Protein AF-A0A7R8ZS23-F1 (afdb_monomer)

Organism: NCBI:txid163714

Sequence (283 aa):
MVLVKLSSVLEADKSIVSQVQILSLAEGSPYETLHSFVASAIGPYFKSYVRETGKAERDGDKMAPAVEKKMAELEMGLLHLQQNIDIPEVTLPIHPAVVAVVKRAAEENRKATLADFGDKLDDASFLNQLQNGVSRWIREIQKVTRLDRDPSSGTTLQEVSFWLNLERALLRLQERRESQEVQLTLEVLKHGKRFHTVSFDTDTGLKQALDTVNDHNTLMKDFPVNDLLSATELERIRRSLLAIFNHFRKIKSTKYPTFRALKLVEAISRDLSNQLLKVRERV

Mean predicted aligned error: 13.03 Å

Structure (mmCIF, N/CA/C/O backbone):
data_AF-A0A7R8ZS23-F1
#
_entry.id   AF-A0A7R8ZS23-F1
#
loop_
_atom_site.group_PDB
_atom_site.id
_atom_site.type_symbol
_atom_site.label_atom_id
_atom_site.label_alt_id
_atom_site.label_comp_id
_atom_site.label_asym_id
_atom_site.label_entity_id
_atom_site.label_seq_id
_atom_site.pdbx_PDB_ins_code
_atom_site.Cartn_x
_atom_site.Cartn_y
_atom_site.Cartn_z
_atom_site.occupancy
_atom_site.B_iso_or_equiv
_atom_site.auth_seq_id
_atom_site.auth_comp_id
_atom_site.auth_asym_id
_atom_site.auth_atom_id
_atom_site.pdbx_PDB_model_num
ATOM 1 N N . MET A 1 1 ? -30.635 -10.122 -2.935 1.00 68.88 1 MET A N 1
ATOM 2 C CA . MET A 1 1 ? -31.325 -10.846 -1.840 1.00 68.88 1 MET A CA 1
ATOM 3 C C . MET A 1 1 ? -31.027 -12.334 -1.963 1.00 68.88 1 MET A C 1
ATOM 5 O O . MET A 1 1 ? -31.218 -12.881 -3.041 1.00 68.88 1 MET A O 1
ATOM 9 N N . VAL A 1 2 ? -30.529 -12.964 -0.901 1.00 80.94 2 VAL A N 1
ATOM 10 C CA . VAL A 1 2 ? -30.216 -14.399 -0.835 1.00 80.94 2 VAL A CA 1
ATOM 11 C C . VAL A 1 2 ? -31.103 -15.044 0.223 1.00 80.94 2 VAL A C 1
ATOM 13 O O . VAL A 1 2 ? -31.267 -14.501 1.313 1.00 80.94 2 VAL A O 1
ATOM 16 N N . LEU A 1 3 ? -31.682 -16.195 -0.113 1.00 82.25 3 LEU A N 1
ATOM 17 C CA . LEU A 1 3 ? -32.520 -16.992 0.779 1.00 82.25 3 LEU A CA 1
ATOM 18 C C . LEU A 1 3 ? -31.754 -18.258 1.156 1.00 82.25 3 LEU A C 1
ATOM 20 O O . LEU A 1 3 ? -31.445 -19.081 0.295 1.00 82.25 3 LEU A O 1
ATOM 24 N N . VAL A 1 4 ? -31.436 -18.402 2.438 1.00 82.44 4 VAL A N 1
ATOM 25 C CA . VAL A 1 4 ? -30.721 -19.558 2.980 1.00 82.44 4 VAL A CA 1
ATOM 26 C C . VAL A 1 4 ? -31.732 -20.483 3.641 1.00 82.44 4 VAL A C 1
ATOM 28 O O . VAL A 1 4 ? -32.477 -20.059 4.522 1.00 82.44 4 VAL A O 1
ATOM 31 N N . LYS A 1 5 ? -31.777 -21.750 3.222 1.00 86.12 5 LYS A N 1
ATOM 32 C CA . LYS A 1 5 ? -32.617 -22.759 3.879 1.00 86.12 5 LYS A CA 1
ATOM 33 C C . LYS A 1 5 ? -31.982 -23.166 5.208 1.00 86.12 5 LYS A C 1
ATOM 35 O O . LYS A 1 5 ? -30.786 -23.442 5.251 1.00 86.12 5 LYS A O 1
ATOM 40 N N . LEU A 1 6 ? -32.786 -23.230 6.266 1.00 78.94 6 LEU A N 1
ATOM 41 C CA . LEU A 1 6 ? -32.350 -23.693 7.591 1.00 78.94 6 LEU A CA 1
ATOM 42 C C . LEU A 1 6 ? -32.340 -25.229 7.700 1.00 78.94 6 LEU A C 1
ATOM 44 O O . LEU A 1 6 ? -31.661 -25.786 8.557 1.00 78.94 6 LEU A O 1
ATOM 48 N N . SER A 1 7 ? -33.069 -25.910 6.815 1.00 77.81 7 SER A N 1
ATOM 49 C CA . SER A 1 7 ? -33.187 -27.367 6.720 1.00 77.81 7 SER A CA 1
ATOM 50 C C . SER A 1 7 ? -32.896 -27.854 5.296 1.00 77.81 7 SER A C 1
ATOM 52 O O . SER A 1 7 ? -32.955 -27.095 4.326 1.00 77.81 7 SER A O 1
ATOM 54 N N . SER A 1 8 ? -32.591 -29.145 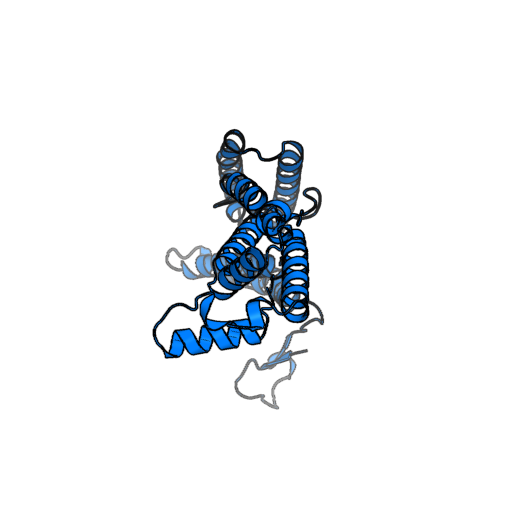5.150 1.00 80.50 8 SER A N 1
ATOM 55 C CA . SER A 1 8 ? -32.351 -29.772 3.841 1.00 80.50 8 SER A CA 1
ATOM 56 C C . SER A 1 8 ? -33.585 -29.737 2.929 1.00 80.50 8 SER A C 1
ATOM 58 O O . SER A 1 8 ? -33.451 -29.655 1.707 1.00 80.50 8 SER A O 1
ATOM 60 N N . VAL A 1 9 ? -34.785 -29.752 3.516 1.00 83.75 9 VAL A N 1
ATOM 61 C CA . VAL A 1 9 ? -36.075 -29.772 2.815 1.00 83.75 9 VAL A CA 1
ATOM 62 C C . VAL A 1 9 ? -37.009 -28.729 3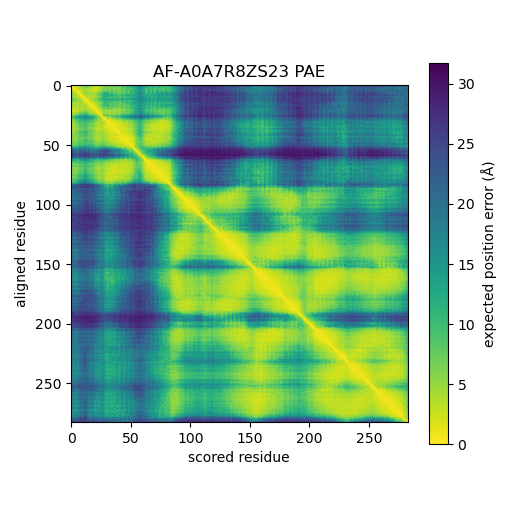.433 1.00 83.75 9 VAL A C 1
ATOM 64 O O . VAL A 1 9 ? -36.946 -28.483 4.637 1.00 83.75 9 VAL A O 1
ATOM 67 N N . LEU A 1 10 ? -37.846 -28.107 2.596 1.00 83.25 10 LEU A N 1
ATOM 68 C CA . LEU A 1 10 ? -38.922 -27.221 3.039 1.00 83.25 10 LEU A CA 1
ATOM 69 C C . LEU A 1 10 ? -40.192 -28.050 3.254 1.00 83.25 10 LEU A C 1
ATOM 71 O O . LEU A 1 10 ? -40.660 -28.724 2.338 1.00 83.25 10 LEU A O 1
ATOM 75 N N . GLU A 1 11 ? -40.721 -27.998 4.464 1.00 85.94 11 GLU A N 1
ATOM 76 C CA . GLU A 1 11 ? -41.930 -28.675 4.912 1.00 85.94 11 GLU A CA 1
ATOM 77 C C . GLU A 1 11 ? -43.149 -27.771 4.666 1.00 85.94 11 GLU A C 1
ATOM 79 O O . GLU A 1 11 ? -43.152 -26.597 5.048 1.00 85.94 11 GLU A O 1
ATOM 84 N N . ALA A 1 12 ? -44.179 -28.300 3.997 1.00 82.56 12 ALA A N 1
ATOM 85 C CA . ALA A 1 12 ? -45.368 -27.539 3.590 1.00 82.56 12 ALA A CA 1
ATOM 86 C C . ALA A 1 12 ? -46.308 -27.202 4.764 1.00 82.56 12 ALA A C 1
ATOM 88 O O . ALA A 1 12 ? -47.110 -26.276 4.687 1.00 82.56 12 ALA A O 1
ATOM 89 N N . ASP A 1 13 ? -46.198 -27.964 5.844 1.00 85.81 13 ASP A N 1
ATOM 90 C CA . ASP A 1 13 ? -46.947 -27.870 7.094 1.00 85.81 13 ASP A CA 1
ATOM 91 C C . ASP A 1 13 ? -46.346 -26.862 8.087 1.00 85.81 13 ASP A C 1
ATOM 93 O O . ASP A 1 13 ? -46.999 -26.476 9.059 1.00 85.81 13 ASP A O 1
ATOM 97 N N . LYS A 1 14 ? -45.129 -26.368 7.826 1.00 84.12 14 LYS A N 1
ATOM 98 C CA . LYS A 1 14 ? -44.464 -25.340 8.635 1.00 84.12 14 LYS A CA 1
ATOM 99 C C . LYS A 1 14 ? -44.470 -23.992 7.919 1.00 84.12 14 LYS A C 1
ATOM 101 O O . LYS A 1 14 ? -44.400 -23.899 6.697 1.00 84.12 14 LYS A O 1
ATOM 106 N N . SER A 1 15 ? -44.496 -22.910 8.695 1.00 84.75 15 SER A N 1
ATOM 107 C CA . SER A 1 15 ? -44.370 -21.555 8.145 1.00 84.75 15 SER A CA 1
ATOM 108 C C . SER A 1 15 ? -43.050 -21.388 7.383 1.00 84.75 15 SER A C 1
ATOM 110 O O . SER A 1 15 ? -42.010 -21.879 7.813 1.00 84.75 15 SER A O 1
ATOM 112 N N . ILE A 1 16 ? -43.061 -20.660 6.265 1.00 80.81 16 ILE A N 1
ATOM 113 C CA . ILE A 1 16 ? -41.845 -20.353 5.488 1.00 80.81 16 ILE A CA 1
ATOM 114 C C . ILE A 1 16 ? -40.853 -19.527 6.323 1.00 80.81 16 ILE A C 1
ATOM 116 O O . ILE A 1 16 ? -39.640 -19.695 6.198 1.00 80.81 16 ILE A O 1
ATOM 120 N N . VAL A 1 17 ? -41.363 -18.680 7.224 1.00 81.19 17 VAL A N 1
ATOM 121 C CA . VAL A 1 17 ? -40.555 -17.785 8.069 1.00 81.19 17 VAL A CA 1
ATOM 122 C C . VAL A 1 17 ? -39.648 -18.565 9.027 1.00 81.19 17 VAL A C 1
ATOM 124 O O . VAL A 1 17 ? -38.554 -18.108 9.337 1.00 81.19 17 VAL A O 1
ATOM 127 N N . SER A 1 18 ? -40.055 -19.760 9.469 1.00 81.31 18 SER A N 1
ATOM 128 C CA . SER A 1 18 ? -39.238 -20.602 10.355 1.00 81.31 18 SER A CA 1
ATOM 129 C C . SER A 1 18 ? -38.239 -21.490 9.611 1.00 81.31 18 SER A C 1
ATOM 131 O O . SER A 1 18 ? -37.458 -22.191 10.249 1.00 81.31 18 SER A O 1
ATOM 133 N N . GLN A 1 19 ? -38.260 -21.482 8.277 1.00 84.50 19 GLN A N 1
ATOM 134 C CA . GLN A 1 19 ? -37.483 -22.401 7.442 1.00 84.50 19 GLN A CA 1
ATOM 135 C C . GLN A 1 19 ? -36.437 -21.695 6.575 1.00 84.50 19 GLN A C 1
ATOM 137 O O . GLN A 1 19 ? -35.567 -22.352 5.995 1.00 84.50 19 GLN A O 1
ATOM 142 N N . VAL A 1 20 ? -36.506 -20.365 6.477 1.00 84.81 20 VAL A N 1
ATOM 143 C CA . VAL A 1 20 ? -35.671 -19.577 5.572 1.00 84.81 20 VAL A CA 1
ATOM 144 C C . VAL A 1 20 ? -35.089 -18.363 6.288 1.00 84.81 20 VAL A C 1
ATOM 146 O O . VAL A 1 20 ? -35.804 -17.597 6.927 1.00 84.81 20 VAL A O 1
ATOM 149 N N . GLN A 1 21 ? -33.785 -18.159 6.129 1.00 81.56 21 GLN A N 1
ATOM 150 C CA . GLN A 1 21 ? -33.090 -16.932 6.499 1.00 81.56 21 GLN A CA 1
ATOM 151 C C . GLN A 1 21 ? -32.943 -16.026 5.278 1.00 81.56 21 GLN A C 1
ATOM 153 O O . GLN A 1 21 ? -32.510 -16.466 4.211 1.00 81.56 21 GLN A O 1
ATOM 158 N N . ILE A 1 22 ? -33.288 -14.750 5.438 1.00 83.81 22 ILE A N 1
ATOM 159 C CA . ILE A 1 22 ? -33.183 -13.748 4.376 1.00 83.81 22 ILE A CA 1
ATOM 160 C C . ILE A 1 22 ? -31.934 -12.906 4.624 1.00 83.81 22 ILE A C 1
ATOM 162 O O . ILE A 1 22 ? -31.814 -12.253 5.658 1.00 83.81 22 ILE A O 1
ATOM 166 N N . LEU A 1 23 ? -31.016 -12.894 3.660 1.00 79.88 23 LEU A N 1
ATOM 167 C CA . LEU A 1 23 ? -29.827 -12.047 3.668 1.00 79.88 23 LEU A CA 1
ATOM 168 C C . LEU A 1 23 ? -29.918 -11.038 2.522 1.00 79.88 23 LEU A C 1
ATOM 170 O O . LEU A 1 23 ? -29.975 -11.399 1.341 1.00 79.88 23 LEU A O 1
ATOM 174 N N . SER A 1 24 ? -29.926 -9.750 2.856 1.00 80.06 24 SER A N 1
ATOM 175 C CA . SER A 1 24 ? -29.866 -8.690 1.850 1.00 80.06 24 SER A CA 1
ATOM 176 C C . SER A 1 24 ? -28.410 -8.355 1.537 1.00 80.06 24 SER A C 1
ATOM 178 O O . SER A 1 24 ? -27.760 -7.634 2.284 1.00 80.06 24 SER A O 1
ATOM 180 N N . LEU A 1 25 ? -27.879 -8.908 0.446 1.00 78.25 25 LEU A N 1
ATOM 181 C CA . LEU A 1 25 ? -26.602 -8.451 -0.100 1.00 78.25 25 LEU A CA 1
ATOM 182 C C . LEU A 1 25 ? -26.838 -7.088 -0.766 1.00 78.25 25 LEU A C 1
ATOM 184 O O . LEU A 1 25 ? -27.586 -7.027 -1.744 1.00 78.25 25 LEU A O 1
ATOM 188 N N . ALA A 1 26 ? -26.276 -6.020 -0.199 1.00 71.88 26 ALA A N 1
ATOM 189 C CA . ALA A 1 26 ? -26.366 -4.671 -0.754 1.00 71.88 26 ALA A CA 1
ATOM 190 C C . ALA A 1 26 ? -25.534 -4.542 -2.046 1.00 71.88 26 ALA A C 1
ATOM 192 O O . ALA A 1 26 ? -24.611 -5.322 -2.268 1.00 71.88 26 ALA A O 1
ATOM 193 N N . GLU A 1 27 ? -25.837 -3.541 -2.881 1.00 62.84 27 GLU A N 1
ATOM 194 C CA . GLU A 1 27 ? -25.114 -3.258 -4.141 1.00 62.84 27 GLU A CA 1
ATOM 195 C C . GLU A 1 27 ? -23.710 -2.642 -3.938 1.00 62.84 27 GLU A C 1
ATOM 197 O O . GLU A 1 27 ? -23.023 -2.333 -4.909 1.00 62.84 27 GLU A O 1
ATOM 202 N N . GLY A 1 28 ? -23.267 -2.457 -2.689 1.00 64.50 28 GLY A N 1
ATOM 203 C CA . GLY A 1 28 ? -21.930 -1.954 -2.357 1.00 64.50 28 GLY A CA 1
ATOM 204 C C . GLY A 1 28 ? -20.818 -2.994 -2.538 1.00 64.50 28 GLY A C 1
ATOM 205 O O . GLY A 1 28 ? -21.049 -4.130 -2.960 1.00 64.50 28 GLY A O 1
ATOM 206 N N . SER A 1 29 ? -19.586 -2.625 -2.171 1.00 70.88 29 SER A N 1
ATOM 207 C CA . SER A 1 29 ? -18.458 -3.565 -2.179 1.00 70.88 29 SER A CA 1
ATOM 208 C C . SER A 1 29 ? -18.814 -4.821 -1.362 1.00 70.88 29 SER A C 1
ATOM 210 O O . SER A 1 29 ? -19.327 -4.696 -0.243 1.00 70.88 29 SER A O 1
ATOM 212 N N . PRO A 1 30 ? -18.541 -6.044 -1.856 1.00 78.19 30 PRO A N 1
ATOM 213 C CA . PRO A 1 30 ? -18.789 -7.267 -1.095 1.00 78.19 30 PRO A CA 1
ATOM 214 C C . PRO A 1 30 ? -18.123 -7.241 0.285 1.00 78.19 30 PRO A C 1
ATOM 216 O O . PRO A 1 30 ? -18.706 -7.714 1.256 1.00 78.19 30 PRO A O 1
ATOM 219 N N . TYR A 1 31 ? -16.946 -6.619 0.401 1.00 77.81 31 TYR A N 1
ATOM 220 C CA . TYR A 1 31 ? -16.248 -6.429 1.676 1.00 77.81 31 TYR A CA 1
ATOM 221 C C . TYR A 1 31 ? -17.001 -5.481 2.618 1.00 77.81 31 TYR A C 1
ATOM 223 O O . TYR A 1 31 ? -17.003 -5.682 3.832 1.00 77.81 31 TYR A O 1
ATOM 231 N N . GLU A 1 32 ? -17.682 -4.475 2.065 1.00 75.12 32 GLU A N 1
ATOM 232 C CA . GLU A 1 32 ? -18.525 -3.546 2.818 1.00 75.12 32 GLU A CA 1
ATOM 233 C C . GLU A 1 32 ? -19.708 -4.253 3.464 1.00 75.12 32 GLU A C 1
ATOM 235 O O . GLU A 1 32 ? -19.892 -4.245 4.685 1.00 75.12 32 GLU A O 1
ATOM 240 N N . THR A 1 33 ? -20.431 -4.975 2.619 1.00 81.31 33 THR A N 1
ATOM 241 C CA . THR A 1 33 ? -21.598 -5.760 3.000 1.00 81.31 33 THR A CA 1
ATOM 242 C C . THR A 1 33 ? -21.230 -6.860 4.003 1.0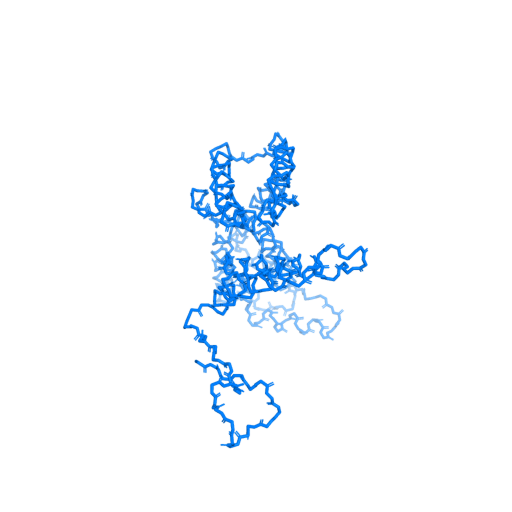0 81.31 33 THR A C 1
ATOM 244 O O . THR A 1 33 ? -21.891 -7.013 5.029 1.00 81.31 33 THR A O 1
ATOM 247 N N . LEU A 1 34 ? -20.146 -7.606 3.758 1.00 82.69 34 LEU A N 1
ATOM 248 C CA . LEU A 1 34 ? -19.699 -8.686 4.645 1.00 82.69 34 LEU A CA 1
ATOM 249 C C . LEU A 1 34 ? -19.244 -8.170 6.010 1.00 82.69 34 LEU A C 1
ATOM 251 O O . LEU A 1 34 ? -19.607 -8.750 7.031 1.00 82.69 34 LEU A O 1
ATOM 255 N N . HIS A 1 35 ? -18.482 -7.079 6.053 1.00 82.31 35 HIS A N 1
ATOM 256 C CA . HIS A 1 35 ? -18.093 -6.465 7.319 1.00 82.31 35 HIS A CA 1
ATOM 257 C C . HIS A 1 35 ? -19.316 -5.999 8.106 1.00 82.31 35 HIS A C 1
ATOM 259 O O . HIS A 1 35 ? -19.384 -6.252 9.302 1.00 82.31 35 HIS A O 1
ATOM 265 N N . SER A 1 36 ? -20.292 -5.354 7.454 1.00 81.75 36 SER A N 1
ATOM 266 C CA . SER A 1 36 ? -21.533 -4.941 8.116 1.00 81.75 36 SER A CA 1
ATOM 267 C C . SER A 1 36 ? -22.260 -6.143 8.725 1.00 81.75 36 SER A C 1
ATOM 269 O O . SER A 1 36 ? -22.649 -6.096 9.890 1.00 81.75 36 SER A O 1
ATOM 271 N N . PHE A 1 37 ? -22.348 -7.270 8.011 1.00 84.50 37 PHE A N 1
ATOM 272 C CA . PHE A 1 37 ? -22.923 -8.492 8.574 1.00 84.50 37 PHE A CA 1
ATOM 273 C C . PHE A 1 37 ? -22.153 -9.020 9.786 1.00 84.50 37 PHE A C 1
ATOM 275 O O . PHE A 1 37 ? -22.769 -9.379 10.791 1.00 84.50 37 PHE A O 1
ATOM 282 N N . VAL A 1 38 ? -20.821 -9.064 9.721 1.00 84.94 38 VAL A N 1
ATOM 283 C CA . VAL A 1 38 ? -20.000 -9.573 10.828 1.00 84.94 38 VAL A CA 1
ATOM 284 C C . VAL A 1 38 ? -20.065 -8.638 12.039 1.00 84.94 38 VAL A C 1
ATOM 286 O O . VAL A 1 38 ? -20.342 -9.100 13.145 1.00 84.94 38 VAL A O 1
ATOM 289 N N . ALA A 1 39 ? -19.876 -7.335 11.831 1.00 80.06 39 ALA A N 1
ATOM 290 C CA . ALA A 1 39 ? -19.806 -6.331 12.888 1.00 80.06 39 ALA A CA 1
ATOM 291 C C . ALA A 1 39 ? -21.169 -6.045 13.536 1.00 80.06 39 ALA A C 1
ATOM 293 O O . ALA A 1 39 ? -21.247 -5.862 14.751 1.00 80.06 39 ALA A O 1
ATOM 294 N N . SER A 1 40 ? -22.243 -5.997 12.740 1.00 81.31 40 SER A N 1
ATOM 295 C CA . SER A 1 40 ? -23.560 -5.529 13.195 1.00 81.31 40 SER A CA 1
ATOM 296 C C . SER A 1 40 ? -24.558 -6.649 13.484 1.00 81.31 40 SER A C 1
ATOM 298 O O . SER A 1 40 ? -25.461 -6.435 14.286 1.00 81.31 40 SER A O 1
ATOM 300 N N . ALA A 1 41 ? -24.421 -7.831 12.873 1.00 83.88 41 ALA A N 1
ATOM 301 C CA . ALA A 1 41 ? -25.362 -8.935 13.080 1.00 83.88 41 ALA A CA 1
ATOM 302 C C . ALA A 1 41 ? -24.712 -10.127 13.790 1.00 83.88 41 ALA A C 1
ATOM 304 O O . ALA A 1 41 ? -25.108 -10.485 14.898 1.00 83.88 41 ALA A O 1
ATOM 305 N N . ILE A 1 42 ? -23.692 -10.732 13.178 1.00 85.31 42 ILE A N 1
ATOM 306 C CA . ILE A 1 42 ? -23.130 -12.011 13.634 1.00 85.31 42 ILE A CA 1
ATOM 307 C C . ILE A 1 42 ? -22.377 -11.845 14.961 1.00 85.31 42 ILE A C 1
ATOM 309 O O . ILE A 1 42 ? -22.594 -12.625 15.887 1.00 85.31 42 ILE A O 1
ATOM 313 N N . GLY A 1 43 ? -21.525 -10.822 15.075 1.00 82.50 43 GLY A N 1
ATOM 314 C CA . GLY A 1 43 ? -20.738 -10.550 16.277 1.00 82.50 43 GLY A CA 1
ATOM 315 C C . GLY A 1 43 ? -21.605 -10.290 17.516 1.00 82.50 43 GLY A C 1
ATOM 316 O O . GLY A 1 43 ? -21.426 -10.977 18.524 1.00 82.50 43 GLY A O 1
ATOM 317 N N . PRO A 1 44 ? -22.566 -9.346 17.466 1.00 83.75 44 PRO A N 1
ATOM 318 C CA . PRO A 1 44 ? -23.491 -9.101 18.573 1.00 83.75 44 PRO A CA 1
ATOM 319 C C . PRO A 1 44 ? -24.364 -10.317 18.917 1.00 83.75 44 PRO A C 1
ATOM 321 O O . PRO A 1 44 ? -24.524 -10.630 20.097 1.00 83.75 44 PRO A O 1
ATOM 324 N N . TYR A 1 45 ? -24.872 -11.043 17.914 1.00 83.19 45 TYR A N 1
ATOM 325 C CA . TYR A 1 45 ? -25.693 -12.239 18.131 1.00 83.19 45 TYR A CA 1
ATOM 326 C C . TYR A 1 45 ? -24.924 -13.349 18.860 1.00 83.19 45 TYR A C 1
ATOM 328 O O . TYR A 1 45 ? -25.405 -13.886 19.860 1.00 83.19 45 TYR A O 1
ATOM 336 N N . PHE A 1 46 ? -23.702 -13.654 18.409 1.00 82.44 46 PHE A N 1
ATOM 337 C CA . PHE A 1 46 ? -22.855 -14.664 19.044 1.00 82.44 46 PHE A CA 1
ATOM 338 C C . PHE A 1 46 ? -22.528 -14.291 20.495 1.00 82.44 46 PHE A C 1
ATOM 340 O O . PHE A 1 46 ? -22.632 -15.131 21.387 1.00 82.44 46 PHE A O 1
ATOM 347 N N . LYS A 1 47 ? -22.222 -13.013 20.749 1.00 77.50 47 LYS A N 1
ATOM 348 C CA . LYS A 1 47 ? -21.963 -12.497 22.102 1.00 77.50 47 LYS A CA 1
ATOM 349 C C . LYS A 1 47 ? -23.163 -12.631 23.029 1.00 77.50 47 LYS A C 1
ATOM 351 O O . LYS A 1 47 ? -23.005 -13.084 24.160 1.00 77.50 47 LYS A O 1
ATOM 356 N N . SER A 1 48 ? -24.357 -12.274 22.554 1.00 82.50 48 SER A N 1
ATOM 357 C CA . SER A 1 48 ? -25.595 -12.431 23.326 1.00 82.50 48 SER A CA 1
ATOM 358 C C . SER A 1 48 ? -25.820 -13.893 23.709 1.00 82.50 48 SER A C 1
ATOM 360 O O . SER A 1 48 ? -26.076 -14.197 24.870 1.00 82.50 48 SER A O 1
ATOM 362 N N . TYR A 1 49 ? -25.633 -14.810 22.755 1.00 80.19 49 TYR A N 1
ATOM 363 C CA . TYR A 1 49 ? -25.789 -16.243 22.990 1.00 80.19 49 TYR A CA 1
ATOM 364 C C . TYR A 1 49 ? -24.774 -16.793 24.006 1.00 80.19 49 TYR A C 1
ATOM 366 O O . TYR A 1 49 ? -25.136 -17.562 24.899 1.00 80.19 49 TYR A O 1
ATOM 374 N N . VAL A 1 50 ? -23.500 -16.396 23.914 1.00 77.50 50 VAL A N 1
ATOM 375 C CA . VAL A 1 50 ? -22.463 -16.809 24.877 1.00 77.50 50 VAL A CA 1
ATOM 376 C C . VAL A 1 50 ? -22.762 -16.267 26.281 1.00 77.50 50 VAL A C 1
ATOM 378 O O . VAL A 1 50 ? -22.591 -17.000 27.257 1.00 77.50 50 VAL A O 1
ATOM 381 N N . ARG A 1 51 ? -23.263 -15.027 26.384 1.00 75.19 51 ARG A N 1
ATOM 382 C CA . ARG A 1 51 ? -23.655 -14.394 27.654 1.00 75.19 51 ARG A CA 1
ATOM 383 C C . ARG A 1 51 ? -24.861 -15.082 28.299 1.00 75.19 51 ARG A C 1
ATOM 385 O O . ARG A 1 51 ? -24.827 -15.341 29.495 1.00 75.19 51 ARG A O 1
ATOM 392 N N . GLU A 1 52 ? -25.897 -15.411 27.528 1.00 76.62 52 GLU A N 1
ATOM 393 C CA . GLU A 1 52 ? -27.108 -16.078 28.040 1.00 76.62 52 GLU A CA 1
ATOM 394 C C . GLU A 1 52 ? -26.875 -17.541 28.427 1.00 76.62 52 GLU A C 1
ATOM 396 O O . GLU A 1 52 ? -27.472 -18.039 29.378 1.00 76.62 52 GLU A O 1
ATOM 401 N N . THR A 1 53 ? -26.001 -18.249 27.710 1.00 67.19 53 THR A N 1
ATOM 402 C CA . THR A 1 53 ? -25.766 -19.680 27.960 1.00 67.19 53 THR A CA 1
ATOM 403 C C . THR A 1 53 ? -24.780 -19.961 29.097 1.00 67.19 53 THR A C 1
ATOM 405 O O . THR A 1 53 ? -24.563 -21.128 29.424 1.00 67.19 53 THR A O 1
ATOM 408 N N . GLY A 1 54 ? -24.155 -18.932 29.687 1.00 61.97 54 GLY A N 1
ATOM 409 C CA . GLY A 1 54 ? -23.171 -19.073 30.772 1.00 61.97 54 GLY A CA 1
ATOM 410 C C . GLY A 1 54 ? -21.919 -19.876 30.387 1.00 61.97 54 GLY A C 1
ATOM 411 O O . GLY A 1 54 ? -21.109 -20.228 31.243 1.00 61.97 54 GLY A O 1
ATOM 412 N N . LYS A 1 55 ? -21.734 -20.186 29.093 1.00 57.50 55 LYS A N 1
ATOM 413 C CA . LYS A 1 55 ? -20.625 -21.020 28.598 1.00 57.50 55 LYS A CA 1
ATOM 414 C C . LYS A 1 55 ? -19.252 -20.382 28.810 1.00 57.50 55 LYS A C 1
ATOM 416 O O . LYS A 1 55 ? -18.263 -21.104 28.828 1.00 57.50 55 LYS A O 1
ATOM 421 N N . ALA A 1 56 ? -19.194 -19.067 29.017 1.00 52.62 56 ALA A N 1
ATOM 422 C CA . ALA A 1 56 ? -17.961 -18.346 29.319 1.00 52.62 56 ALA A CA 1
ATOM 423 C C . ALA A 1 56 ? -17.365 -18.674 30.707 1.00 52.62 56 ALA A C 1
ATOM 425 O O . ALA A 1 56 ? -16.159 -18.529 30.879 1.00 52.62 56 ALA A O 1
ATOM 426 N N . GLU A 1 57 ? -18.169 -19.134 31.676 1.00 50.12 57 GLU A N 1
ATOM 427 C CA . GLU A 1 57 ? -17.722 -19.412 33.057 1.00 50.12 57 GLU A CA 1
ATOM 428 C C . GLU A 1 57 ? -17.386 -20.888 33.318 1.00 50.12 57 GLU A C 1
ATOM 430 O O . GLU A 1 57 ? -16.832 -21.236 34.360 1.00 50.12 57 GLU A O 1
ATOM 435 N N . ARG A 1 58 ? -17.683 -21.792 32.375 1.00 58.47 58 ARG A N 1
ATOM 436 C CA . ARG A 1 58 ? -17.226 -23.183 32.475 1.00 58.47 58 ARG A CA 1
ATOM 437 C C . ARG A 1 58 ? -15.754 -23.240 32.076 1.00 58.47 58 ARG A C 1
ATOM 439 O O . ARG A 1 58 ? -15.452 -23.210 30.888 1.00 58.47 58 ARG A O 1
ATOM 446 N N . ASP A 1 59 ? -14.879 -23.416 33.068 1.00 50.47 59 ASP A N 1
ATOM 447 C CA . ASP A 1 59 ? -13.401 -23.522 33.022 1.00 50.47 59 ASP A CA 1
ATOM 448 C C . ASP A 1 59 ? -12.780 -24.400 31.898 1.00 50.47 59 ASP A C 1
ATOM 450 O O . ASP A 1 59 ? -11.562 -24.430 31.716 1.00 50.47 59 ASP A O 1
ATOM 454 N N . GLY A 1 60 ? -13.589 -25.117 31.108 1.00 53.38 60 GLY A N 1
ATOM 455 C CA . GLY A 1 60 ? -13.165 -25.941 29.974 1.00 53.38 60 GLY A CA 1
ATOM 456 C C . GLY A 1 60 ? -13.487 -25.401 28.572 1.00 53.38 60 GLY A C 1
ATOM 457 O O . GLY A 1 60 ? -12.847 -25.845 27.618 1.00 53.38 60 GLY A O 1
ATOM 458 N N . ASP A 1 61 ? -14.428 -24.464 28.391 1.00 59.91 61 ASP A N 1
ATOM 459 C CA . ASP A 1 61 ? -14.925 -24.102 27.048 1.00 59.91 61 ASP A CA 1
ATOM 460 C C . ASP A 1 61 ? -14.184 -22.897 26.439 1.00 59.91 61 ASP A C 1
ATOM 462 O O . ASP A 1 61 ? -14.728 -21.820 26.193 1.00 59.91 61 ASP A O 1
ATOM 466 N N . LYS A 1 62 ? -12.887 -23.086 26.159 1.00 63.72 62 LYS A N 1
ATOM 467 C CA . LYS A 1 62 ? -12.039 -22.078 25.486 1.00 63.72 62 LYS A CA 1
ATOM 468 C C . LYS A 1 62 ? -12.478 -21.773 24.046 1.00 63.72 62 LYS A C 1
ATOM 470 O O . LYS A 1 62 ? -11.922 -20.864 23.428 1.00 63.72 62 LYS A O 1
ATOM 475 N N . MET A 1 63 ? -13.442 -22.515 23.490 1.00 67.69 63 MET A N 1
ATOM 476 C CA . MET A 1 63 ? -13.897 -22.314 22.115 1.00 67.69 63 MET A CA 1
ATOM 477 C C . MET A 1 63 ? -14.715 -21.036 21.947 1.00 67.69 63 MET A C 1
ATOM 479 O O . MET A 1 63 ? -14.511 -20.348 20.951 1.00 67.69 63 MET A O 1
ATOM 483 N N . ALA A 1 64 ? -15.577 -20.668 22.899 1.00 72.31 64 ALA A N 1
ATOM 484 C CA . ALA A 1 64 ? -16.393 -19.458 22.767 1.00 72.31 64 ALA A CA 1
ATOM 485 C C . ALA A 1 64 ? -15.535 -18.171 22.696 1.00 72.31 64 ALA A C 1
ATOM 487 O O . ALA A 1 64 ? -15.652 -17.445 21.704 1.00 72.31 64 ALA A O 1
ATOM 488 N N . PRO A 1 65 ? -14.573 -17.930 23.614 1.00 71.81 65 PRO A N 1
ATOM 489 C CA . PRO A 1 65 ? -13.638 -16.808 23.489 1.00 71.81 65 PRO A CA 1
ATOM 490 C C . PRO A 1 65 ? -12.740 -16.888 22.241 1.00 71.81 65 PRO A C 1
ATOM 492 O O . PRO A 1 65 ? -12.400 -15.863 21.648 1.00 71.81 65 PRO A O 1
ATOM 495 N N . ALA A 1 66 ? -12.353 -18.094 21.806 1.00 73.31 66 ALA A N 1
ATOM 496 C CA . ALA A 1 66 ? -11.550 -18.272 20.594 1.00 73.31 66 ALA A CA 1
ATOM 497 C C . ALA A 1 66 ? -12.327 -17.912 19.316 1.00 73.31 66 ALA A C 1
ATOM 499 O O . ALA A 1 66 ? -11.756 -17.328 18.394 1.00 73.31 66 ALA A O 1
ATOM 500 N N . VAL A 1 67 ? -13.622 -18.234 19.257 1.00 79.94 67 VAL A N 1
ATOM 501 C CA . VAL A 1 67 ? -14.504 -17.857 18.146 1.00 79.94 67 VAL A CA 1
ATOM 502 C C . VAL A 1 67 ? -14.765 -16.354 18.154 1.00 79.94 67 VAL A C 1
ATOM 504 O O . VAL A 1 67 ? -14.681 -15.745 17.092 1.00 79.94 67 VAL A O 1
ATOM 507 N N . GLU A 1 68 ? -14.967 -15.727 19.318 1.00 75.12 68 GLU A N 1
ATOM 508 C CA . GLU A 1 68 ? -15.052 -14.260 19.401 1.00 75.12 68 GLU A CA 1
ATOM 509 C C . GLU A 1 68 ? -13.787 -13.582 18.876 1.00 75.12 68 GLU A C 1
ATOM 511 O O . GLU A 1 68 ? -13.868 -12.623 18.106 1.00 75.12 68 GLU A O 1
ATOM 516 N N . LYS A 1 69 ? -12.612 -14.105 19.246 1.00 74.62 69 LYS A N 1
ATOM 517 C CA . LYS A 1 69 ? -11.338 -13.596 18.740 1.00 74.62 69 LYS A CA 1
ATOM 518 C C . LYS A 1 69 ? -11.248 -13.735 17.217 1.00 74.62 69 LYS A C 1
ATOM 520 O O . LYS A 1 69 ? -10.906 -12.764 16.553 1.00 74.62 69 LYS A O 1
ATOM 525 N N . LYS A 1 70 ? -11.610 -14.895 16.656 1.00 78.00 70 LYS A N 1
ATOM 526 C CA . LYS A 1 70 ? -11.629 -15.114 15.198 1.00 78.00 70 LYS A CA 1
ATOM 527 C C . LYS A 1 70 ? -12.649 -14.233 14.476 1.00 78.00 70 LYS A C 1
ATOM 529 O O . LYS A 1 70 ? -12.369 -13.778 13.374 1.00 78.00 70 LYS A O 1
ATOM 534 N N . MET A 1 71 ? -13.813 -13.977 15.073 1.00 81.06 71 MET A N 1
ATOM 535 C CA . MET A 1 71 ? -14.803 -13.048 14.516 1.00 81.06 71 MET A CA 1
ATOM 536 C C . MET A 1 71 ? -14.268 -11.617 14.496 1.00 81.06 71 MET A C 1
ATOM 538 O O . MET A 1 71 ? -14.423 -10.940 13.485 1.00 81.06 71 MET A O 1
ATOM 542 N N . ALA A 1 72 ? -13.586 -11.180 15.558 1.00 74.69 72 ALA A N 1
ATOM 543 C CA . ALA A 1 72 ? -12.923 -9.879 15.584 1.00 74.69 72 ALA A CA 1
ATOM 544 C C . ALA A 1 72 ? -11.776 -9.800 14.558 1.00 74.69 72 ALA A C 1
ATOM 546 O O . ALA A 1 72 ? -11.645 -8.799 13.863 1.00 74.69 72 ALA A O 1
ATOM 547 N N . GLU A 1 73 ? -10.974 -10.859 14.408 1.00 74.00 73 GLU A N 1
ATOM 548 C CA . GLU A 1 73 ? -9.938 -10.954 13.366 1.00 74.00 73 GLU A CA 1
ATOM 549 C C . GLU A 1 73 ? -10.542 -10.901 11.950 1.00 74.00 73 GLU A C 1
ATOM 551 O O . GLU A 1 73 ? -9.987 -10.244 11.071 1.00 74.00 73 GLU A O 1
ATOM 556 N N . LEU A 1 74 ? -11.696 -11.540 11.728 1.00 79.88 74 LEU A N 1
ATOM 557 C CA . LEU A 1 74 ? -12.415 -11.515 10.453 1.00 79.88 74 LEU A CA 1
ATOM 558 C C . LEU A 1 74 ? -13.027 -10.141 10.157 1.00 79.88 74 LEU A C 1
ATOM 560 O O . LEU A 1 74 ? -12.878 -9.652 9.040 1.00 79.88 74 LEU A O 1
ATOM 564 N N . GLU A 1 75 ? -13.686 -9.512 11.136 1.00 77.81 75 GLU A N 1
ATOM 565 C CA . GLU A 1 75 ? -14.182 -8.129 11.037 1.00 77.81 75 GLU A CA 1
ATOM 566 C C . GLU A 1 75 ? -13.032 -7.203 10.624 1.00 77.81 75 GLU A C 1
ATOM 568 O O . GLU A 1 75 ? -13.137 -6.470 9.644 1.00 77.81 75 GLU A O 1
ATOM 573 N N . MET A 1 76 ? -11.885 -7.330 11.291 1.00 70.19 76 MET A N 1
ATOM 574 C CA . MET A 1 76 ? -10.676 -6.571 10.978 1.00 70.19 76 MET A CA 1
ATOM 575 C C . MET A 1 76 ? -10.119 -6.861 9.578 1.00 70.19 76 MET A C 1
ATOM 577 O O . MET A 1 76 ? -9.727 -5.933 8.871 1.00 70.19 76 MET A O 1
ATOM 581 N N . GLY A 1 77 ? -10.094 -8.124 9.146 1.00 69.00 77 GLY A N 1
ATOM 582 C CA . GLY A 1 77 ? -9.655 -8.499 7.799 1.00 69.00 77 GLY A CA 1
ATOM 583 C C . GLY A 1 77 ? -10.564 -7.936 6.704 1.00 69.00 77 GLY A C 1
ATOM 584 O O . GLY A 1 77 ? -10.078 -7.446 5.686 1.00 69.00 77 GLY A O 1
ATOM 585 N N . LEU A 1 78 ? -11.880 -7.942 6.928 1.00 76.44 78 LEU A N 1
ATOM 586 C CA . LEU A 1 78 ? -12.855 -7.349 6.012 1.00 76.44 78 LEU A CA 1
ATOM 587 C C . LEU A 1 78 ? -12.745 -5.823 5.983 1.00 76.44 78 LEU A C 1
ATOM 589 O O . LEU A 1 78 ? -12.801 -5.240 4.904 1.00 76.44 78 LEU A O 1
ATOM 593 N N . LEU A 1 79 ? -12.515 -5.186 7.134 1.00 70.44 79 LEU A N 1
ATOM 594 C CA . LEU A 1 79 ? -12.241 -3.753 7.220 1.00 70.44 79 LEU A CA 1
ATOM 595 C C . LEU A 1 79 ? -10.974 -3.384 6.435 1.00 70.44 79 LEU A C 1
ATOM 597 O O . LEU A 1 79 ? -10.976 -2.405 5.699 1.00 70.44 79 LEU A O 1
ATOM 601 N N . HIS A 1 80 ? -9.910 -4.185 6.523 1.00 64.44 80 HIS A N 1
ATOM 602 C CA . HIS A 1 80 ? -8.693 -3.969 5.736 1.00 64.44 80 HIS A CA 1
ATOM 603 C C . HIS A 1 80 ? -8.970 -4.046 4.223 1.00 64.44 80 HIS A C 1
ATOM 605 O O . HIS A 1 80 ? -8.492 -3.200 3.472 1.00 64.44 80 HIS A O 1
ATOM 611 N N . LEU A 1 81 ? -9.792 -5.002 3.779 1.00 66.00 81 LEU A N 1
ATOM 612 C CA . LEU A 1 81 ? -10.161 -5.158 2.366 1.00 66.00 81 LEU A CA 1
ATOM 613 C C . LEU A 1 81 ? -11.116 -4.066 1.863 1.00 66.00 81 LEU A C 1
ATOM 615 O O . LEU A 1 81 ? -11.013 -3.653 0.713 1.00 66.00 81 LEU A O 1
ATOM 619 N N . GLN A 1 82 ? -12.022 -3.560 2.704 1.00 64.69 82 GLN A N 1
ATOM 620 C CA . GLN A 1 82 ? -12.808 -2.360 2.384 1.00 64.69 82 GLN A CA 1
ATOM 621 C C . GLN A 1 82 ? -11.919 -1.135 2.200 1.00 64.69 82 GLN A C 1
ATOM 623 O O . GLN A 1 82 ? -12.172 -0.290 1.349 1.00 64.69 82 GLN A O 1
ATOM 628 N N . GLN A 1 83 ? -10.892 -1.028 3.040 1.00 61.78 83 GLN A N 1
ATOM 629 C CA . GLN A 1 83 ? -9.959 0.084 3.058 1.00 61.78 83 GLN A CA 1
ATOM 630 C C . GLN A 1 83 ? -8.883 -0.047 1.976 1.00 61.78 83 GLN A C 1
ATOM 632 O O . GLN A 1 83 ? -7.872 0.644 2.087 1.00 61.78 83 GLN A O 1
ATOM 637 N N . ASN A 1 84 ? -9.088 -0.904 0.960 1.00 61.28 84 ASN A N 1
ATOM 638 C CA . ASN A 1 84 ? -8.147 -1.137 -0.129 1.00 61.28 84 ASN A CA 1
ATOM 639 C C . ASN A 1 84 ? -7.658 0.202 -0.679 1.00 61.28 84 ASN A C 1
ATOM 641 O O . ASN A 1 84 ? -8.394 0.966 -1.302 1.00 61.28 84 ASN A O 1
ATOM 645 N N . ILE A 1 85 ? -6.393 0.493 -0.407 1.00 60.72 85 ILE A N 1
ATOM 646 C CA . ILE A 1 85 ? -5.712 1.603 -1.039 1.00 60.72 85 ILE A CA 1
ATOM 647 C C . ILE A 1 85 ? -5.216 1.018 -2.343 1.00 60.72 85 ILE A C 1
ATOM 649 O O . ILE A 1 85 ? -4.186 0.344 -2.359 1.00 60.72 85 ILE A O 1
ATOM 653 N N . ASP A 1 86 ? -6.011 1.189 -3.397 1.00 57.69 86 ASP A N 1
ATOM 654 C CA . ASP A 1 86 ? -5.645 0.756 -4.739 1.00 57.69 86 ASP A CA 1
ATOM 655 C C . ASP A 1 86 ? -4.409 1.540 -5.176 1.00 57.69 86 ASP A C 1
ATOM 657 O O . ASP A 1 86 ? -4.477 2.652 -5.703 1.00 57.69 86 ASP A O 1
ATOM 661 N N . ILE A 1 87 ? -3.243 0.955 -4.915 1.00 67.88 87 ILE A N 1
ATOM 662 C CA . ILE A 1 87 ? -2.010 1.378 -5.552 1.00 67.88 87 ILE A CA 1
ATOM 663 C C . ILE A 1 87 ? -2.078 0.825 -6.971 1.00 67.88 87 ILE A C 1
ATOM 665 O O . ILE A 1 87 ? -2.148 -0.397 -7.135 1.00 67.88 87 ILE A O 1
ATOM 669 N N . PRO A 1 88 ? -2.091 1.689 -7.998 1.00 66.38 88 PRO A N 1
ATOM 670 C CA . PRO A 1 88 ? -2.258 1.242 -9.369 1.00 66.38 88 PRO A CA 1
ATOM 671 C C . PRO A 1 88 ? -1.130 0.280 -9.745 1.00 66.38 88 PRO A C 1
ATOM 673 O O . PRO A 1 88 ? 0.052 0.580 -9.557 1.00 66.38 88 PRO A O 1
ATOM 676 N N . GLU A 1 89 ? -1.490 -0.888 -10.279 1.00 66.06 89 GLU A N 1
ATOM 677 C CA . GLU A 1 89 ? -0.497 -1.848 -10.745 1.00 66.06 89 GLU A CA 1
ATOM 678 C C . GLU A 1 89 ? 0.180 -1.315 -12.015 1.00 66.06 89 GLU A C 1
ATOM 680 O O . GLU A 1 89 ? -0.463 -1.070 -13.037 1.00 66.06 89 GLU A O 1
ATOM 685 N N . VAL A 1 90 ? 1.502 -1.136 -11.959 1.00 73.44 90 VAL A N 1
ATOM 686 C CA . VAL A 1 90 ? 2.276 -0.640 -13.100 1.00 73.44 90 VAL A CA 1
ATOM 687 C C . VAL A 1 90 ? 2.590 -1.788 -14.047 1.00 73.44 90 VAL A C 1
ATOM 689 O O . VAL A 1 90 ? 3.410 -2.663 -13.761 1.00 73.44 90 VAL A O 1
ATOM 692 N N . THR A 1 91 ? 1.978 -1.747 -15.226 1.00 74.62 91 THR A N 1
ATOM 693 C CA . THR A 1 91 ? 2.358 -2.599 -16.352 1.00 74.62 91 THR A CA 1
ATOM 694 C C . THR A 1 91 ? 3.367 -1.875 -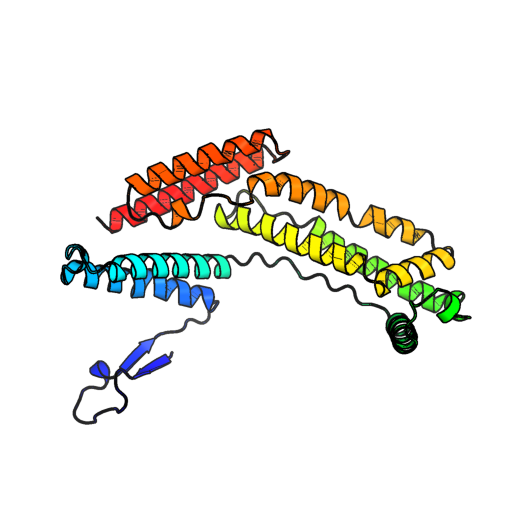17.235 1.00 74.62 91 THR A C 1
ATOM 696 O O . THR A 1 91 ? 3.111 -0.757 -17.682 1.00 74.62 91 THR A O 1
ATOM 699 N N . LEU A 1 92 ? 4.492 -2.525 -17.533 1.00 79.81 92 LEU A N 1
ATOM 700 C CA . LEU A 1 92 ? 5.493 -2.039 -18.483 1.00 79.81 92 LEU A CA 1
ATOM 701 C C . LEU A 1 92 ? 5.280 -2.761 -19.825 1.00 79.81 92 LEU A C 1
ATOM 703 O O . LEU A 1 92 ? 5.768 -3.878 -19.988 1.00 79.81 92 LEU A O 1
ATOM 707 N N . PRO A 1 93 ? 4.510 -2.197 -20.778 1.00 80.56 93 PRO A N 1
ATOM 708 C CA . PRO A 1 93 ? 4.290 -2.842 -22.066 1.00 80.56 93 PRO A CA 1
ATOM 709 C C . PRO A 1 93 ? 5.596 -2.873 -22.860 1.00 80.56 93 PRO A C 1
ATOM 711 O O . PRO A 1 93 ? 6.153 -1.822 -23.181 1.00 80.56 93 PRO A O 1
ATOM 714 N N . ILE A 1 94 ? 6.073 -4.076 -23.172 1.00 85.19 94 ILE A N 1
ATOM 715 C CA . ILE A 1 94 ? 7.295 -4.306 -23.948 1.00 85.19 94 ILE A CA 1
ATOM 716 C C . ILE A 1 94 ? 6.939 -4.421 -25.429 1.00 85.19 94 ILE A C 1
ATOM 718 O O . ILE A 1 94 ? 5.898 -4.961 -25.803 1.00 85.19 94 ILE A O 1
ATOM 722 N N . HIS A 1 95 ? 7.816 -3.913 -26.292 1.00 86.50 95 HIS A N 1
ATOM 723 C CA . HIS A 1 95 ? 7.620 -3.995 -27.732 1.00 86.50 95 HIS A CA 1
ATOM 724 C C . HIS A 1 95 ? 7.652 -5.464 -28.219 1.00 86.50 95 HIS A C 1
ATOM 726 O O . HIS A 1 95 ? 8.612 -6.176 -27.906 1.00 86.50 95 HIS A O 1
ATOM 732 N N . PRO A 1 96 ? 6.690 -5.926 -29.046 1.00 85.81 96 PRO A N 1
ATOM 733 C CA . PRO A 1 96 ? 6.590 -7.331 -29.468 1.00 85.81 96 PRO A CA 1
ATOM 734 C C . PRO A 1 96 ? 7.861 -7.899 -30.111 1.00 85.81 96 PRO A C 1
ATOM 736 O O . PRO A 1 96 ? 8.190 -9.065 -29.917 1.00 85.81 96 PRO A O 1
ATOM 739 N N . ALA A 1 97 ? 8.615 -7.073 -30.843 1.00 81.75 97 ALA A N 1
ATOM 740 C CA . ALA A 1 97 ? 9.890 -7.490 -31.431 1.00 81.75 97 ALA A CA 1
ATOM 741 C C . ALA A 1 97 ? 10.961 -7.841 -30.378 1.00 81.75 97 ALA A C 1
ATOM 743 O O . ALA A 1 97 ? 11.719 -8.780 -30.594 1.00 81.75 97 ALA A O 1
ATOM 744 N N . VAL A 1 98 ? 11.004 -7.129 -29.244 1.00 83.19 98 VAL A N 1
ATOM 745 C CA . VAL A 1 98 ? 11.925 -7.433 -28.134 1.00 83.19 98 VAL A CA 1
ATOM 746 C C . VAL A 1 98 ? 11.502 -8.739 -27.469 1.00 83.19 98 VAL A C 1
ATOM 748 O O . VAL A 1 98 ? 12.334 -9.617 -27.273 1.00 83.19 98 VAL A O 1
ATOM 751 N N . VAL A 1 99 ? 10.199 -8.921 -27.227 1.00 84.94 99 VAL A N 1
ATOM 752 C CA . VAL A 1 99 ? 9.649 -10.174 -26.681 1.00 84.94 99 VAL A CA 1
ATOM 753 C C . VAL A 1 99 ? 9.988 -11.365 -27.583 1.00 84.94 99 VAL A C 1
ATOM 755 O O . VAL A 1 99 ? 10.426 -12.404 -27.100 1.00 84.94 99 VAL A O 1
ATOM 758 N N . ALA A 1 100 ? 9.851 -11.214 -28.904 1.00 84.06 100 ALA A N 1
ATOM 759 C CA . ALA A 1 100 ? 10.183 -12.264 -29.867 1.00 84.06 100 ALA A CA 1
ATOM 760 C C . ALA A 1 100 ? 11.687 -12.590 -29.916 1.00 84.06 100 ALA A C 1
ATOM 762 O O . ALA A 1 100 ? 12.063 -13.734 -30.163 1.00 84.06 100 ALA A O 1
ATOM 763 N N . VAL A 1 101 ? 12.561 -11.603 -29.702 1.00 82.62 101 VAL A N 1
ATOM 764 C CA . VAL A 1 101 ? 14.015 -11.818 -29.606 1.00 82.62 101 VAL A CA 1
ATOM 765 C C . VAL A 1 101 ? 14.371 -12.536 -28.305 1.00 82.62 101 VAL A C 1
ATOM 767 O O . VAL A 1 101 ? 15.093 -13.529 -28.342 1.00 82.62 101 VAL A O 1
ATOM 770 N N . VAL A 1 102 ? 13.810 -12.098 -27.175 1.00 83.38 102 VAL A N 1
ATOM 771 C CA . VAL A 1 102 ? 14.037 -12.725 -25.864 1.00 83.38 102 VAL A CA 1
ATOM 772 C C . VAL A 1 102 ? 13.532 -14.164 -25.845 1.00 83.38 102 VAL A C 1
ATOM 774 O O . VAL A 1 102 ? 14.241 -15.047 -25.374 1.00 83.38 102 VAL A O 1
ATOM 777 N N . LYS A 1 103 ? 12.362 -14.429 -26.437 1.00 84.56 103 LYS A N 1
ATOM 778 C CA . LYS A 1 103 ? 11.811 -15.782 -26.540 1.00 84.56 103 LYS A CA 1
ATOM 779 C C . LYS A 1 103 ? 12.694 -16.714 -27.380 1.00 84.56 103 LYS A C 1
ATOM 781 O O . LYS A 1 103 ? 12.972 -17.820 -26.937 1.00 84.56 103 LYS A O 1
ATOM 786 N N . ARG A 1 104 ? 13.183 -16.261 -28.541 1.00 82.00 104 ARG A N 1
ATOM 787 C CA . ARG A 1 104 ? 14.101 -17.055 -29.382 1.00 82.00 104 ARG A CA 1
ATOM 788 C C . ARG A 1 104 ? 15.427 -17.342 -28.678 1.00 82.00 104 ARG A C 1
ATOM 790 O O . ARG A 1 104 ? 15.897 -18.471 -28.694 1.00 82.00 104 ARG A O 1
ATOM 797 N N . ALA A 1 105 ? 15.999 -16.347 -28.004 1.00 80.19 105 ALA A N 1
ATOM 798 C CA . ALA A 1 105 ? 17.219 -16.545 -27.226 1.00 80.19 105 ALA A CA 1
ATOM 799 C C . ALA A 1 105 ? 17.004 -17.534 -26.063 1.00 80.19 105 ALA A C 1
ATOM 801 O O . ALA A 1 105 ? 17.851 -18.391 -25.819 1.00 80.19 105 ALA A O 1
ATOM 802 N N . ALA A 1 106 ? 15.846 -17.470 -25.395 1.00 81.50 106 ALA A N 1
ATOM 803 C CA . ALA A 1 106 ? 15.478 -18.415 -24.344 1.00 81.50 106 ALA A CA 1
ATOM 804 C C . ALA A 1 106 ? 15.307 -19.852 -24.874 1.00 81.50 106 ALA A C 1
ATOM 806 O O . ALA A 1 106 ? 15.763 -20.790 -24.224 1.00 81.50 106 ALA A O 1
ATOM 807 N N . GLU A 1 107 ? 14.715 -20.033 -26.060 1.00 85.06 107 GLU A N 1
ATOM 808 C CA . GLU A 1 107 ? 14.619 -21.335 -26.747 1.00 85.06 107 GLU A CA 1
ATOM 809 C C . GLU A 1 107 ? 16.007 -21.903 -27.107 1.00 85.06 107 GLU A C 1
ATOM 811 O O . GLU A 1 107 ? 16.219 -23.113 -27.070 1.00 85.06 107 GLU A O 1
ATOM 816 N N . GLU A 1 108 ? 16.982 -21.031 -27.367 1.00 82.31 108 GLU A N 1
ATOM 817 C CA . GLU A 1 108 ? 18.385 -21.370 -27.639 1.00 82.31 108 GLU A CA 1
ATOM 818 C C . GLU A 1 108 ? 19.249 -21.497 -26.359 1.00 82.31 108 GLU A C 1
ATOM 820 O O . GLU A 1 108 ? 20.473 -21.598 -26.448 1.00 82.31 108 GLU A O 1
ATOM 825 N N . ASN A 1 109 ? 18.642 -21.502 -25.159 1.00 79.12 109 ASN A N 1
ATOM 826 C CA . ASN A 1 109 ? 19.321 -21.535 -23.849 1.00 79.12 109 ASN A CA 1
ATOM 827 C C . ASN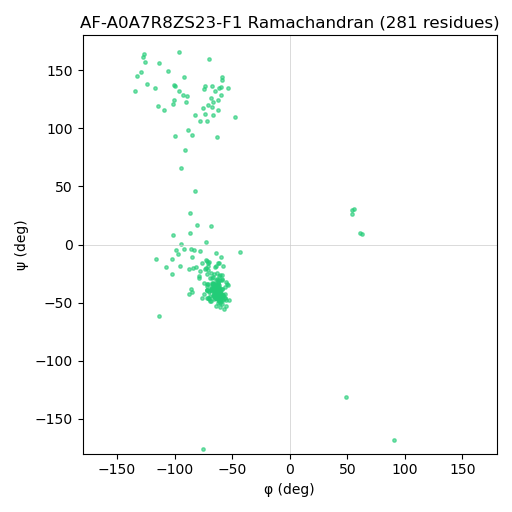 A 1 109 ? 20.377 -20.431 -23.643 1.00 79.12 109 ASN A C 1
ATOM 829 O O . ASN A 1 109 ? 21.342 -20.596 -22.891 1.00 79.12 109 ASN A O 1
ATOM 833 N N . ARG A 1 110 ? 20.197 -19.274 -24.282 1.00 80.31 110 ARG A N 1
ATOM 834 C CA . ARG A 1 110 ? 21.113 -18.136 -24.171 1.00 80.31 110 ARG A CA 1
ATOM 835 C C . ARG A 1 110 ? 20.382 -16.866 -23.762 1.00 80.31 110 ARG A C 1
ATOM 837 O O . ARG A 1 110 ? 19.187 -16.693 -23.976 1.00 80.31 110 ARG A O 1
ATOM 844 N N . LYS A 1 111 ? 21.122 -15.921 -23.186 1.00 74.31 111 LYS A N 1
ATOM 845 C CA . LYS A 1 111 ? 20.588 -14.576 -22.960 1.00 74.31 111 LYS A CA 1
ATOM 846 C C . LYS A 1 111 ? 20.521 -13.833 -24.295 1.00 74.31 111 LYS A C 1
ATOM 848 O O . LYS A 1 111 ? 21.464 -13.897 -25.081 1.00 74.31 111 LYS A O 1
ATOM 853 N N . ALA A 1 112 ? 19.411 -13.137 -24.538 1.00 75.88 112 ALA A N 1
ATOM 854 C CA . ALA A 1 112 ? 19.299 -12.220 -25.664 1.00 75.88 112 ALA A CA 1
ATOM 855 C C . ALA A 1 112 ? 20.366 -11.128 -25.552 1.00 75.88 112 ALA A C 1
ATOM 857 O O . ALA A 1 112 ? 20.583 -10.578 -24.471 1.00 75.88 112 ALA A O 1
ATOM 858 N N . THR A 1 113 ? 21.021 -10.835 -26.668 1.00 76.12 113 THR A N 1
ATOM 859 C CA . THR A 1 113 ? 22.086 -9.836 -26.782 1.00 76.12 113 THR A CA 1
ATOM 860 C C . THR A 1 113 ? 21.759 -8.846 -27.894 1.00 76.12 113 THR A C 1
ATOM 862 O O . THR A 1 113 ? 20.910 -9.104 -28.747 1.00 76.12 113 THR A O 1
ATOM 865 N N . LEU A 1 114 ? 22.450 -7.704 -27.915 1.00 72.25 114 LEU A N 1
ATOM 866 C CA . LEU A 1 114 ? 22.250 -6.667 -28.933 1.00 72.25 114 LEU A CA 1
ATOM 867 C C . LEU A 1 114 ? 22.403 -7.201 -30.370 1.00 72.25 114 LEU A C 1
ATOM 869 O O . LEU A 1 114 ? 21.672 -6.771 -31.256 1.00 72.25 114 LEU A O 1
ATOM 873 N N . ALA A 1 115 ? 23.273 -8.192 -30.587 1.00 70.94 115 ALA A N 1
ATOM 874 C CA . ALA A 1 115 ? 23.508 -8.801 -31.898 1.00 70.94 115 ALA A CA 1
ATOM 875 C C . ALA A 1 115 ? 22.250 -9.449 -32.513 1.00 70.94 115 ALA A C 1
ATOM 877 O O . ALA A 1 115 ? 22.121 -9.499 -33.734 1.00 70.94 115 ALA A O 1
ATOM 878 N N . ASP A 1 116 ? 21.286 -9.875 -31.691 1.00 74.00 116 ASP A N 1
ATOM 879 C CA . ASP A 1 116 ? 20.059 -10.544 -32.148 1.00 74.00 116 ASP A CA 1
ATOM 880 C C . ASP A 1 116 ? 19.067 -9.615 -32.856 1.00 74.00 116 ASP A C 1
ATOM 882 O O . ASP A 1 116 ? 18.108 -10.070 -33.489 1.00 74.00 116 ASP A O 1
ATOM 886 N N . PHE A 1 117 ? 19.277 -8.304 -32.727 1.00 72.50 117 PHE A N 1
ATOM 887 C CA . PHE A 1 117 ? 18.461 -7.289 -33.380 1.00 72.50 117 PHE A CA 1
ATOM 888 C C . PHE A 1 117 ? 18.955 -6.957 -34.796 1.00 72.50 117 PHE A C 1
ATOM 890 O O . PHE A 1 117 ? 18.145 -6.488 -35.598 1.00 72.50 117 PHE A O 1
ATOM 897 N N . GLY A 1 118 ? 20.221 -7.249 -35.131 1.00 76.88 118 GLY A N 1
ATOM 898 C CA . GLY A 1 118 ? 20.805 -7.016 -36.460 1.00 76.88 118 GLY A CA 1
ATOM 899 C C . GLY A 1 118 ? 20.529 -5.604 -36.992 1.00 76.88 118 GLY A C 1
ATOM 900 O O . GLY A 1 118 ? 20.639 -4.626 -36.253 1.00 76.88 118 GLY A O 1
ATOM 901 N N . ASP A 1 119 ? 20.069 -5.513 -38.242 1.00 73.44 119 ASP A N 1
ATOM 902 C CA . ASP A 1 119 ? 19.755 -4.248 -38.932 1.00 73.44 119 ASP A CA 1
ATOM 903 C C . ASP A 1 119 ? 18.646 -3.418 -38.256 1.00 73.44 119 ASP A C 1
ATOM 905 O O . ASP A 1 119 ? 18.503 -2.224 -38.519 1.00 73.44 119 ASP A O 1
ATOM 909 N N . LYS A 1 120 ? 17.853 -4.009 -37.347 1.00 72.56 120 LYS A N 1
ATOM 910 C CA . LYS A 1 120 ? 16.820 -3.267 -36.602 1.00 72.56 120 LYS A CA 1
ATOM 911 C C . LYS A 1 120 ? 17.413 -2.317 -35.564 1.00 72.56 120 LYS A C 1
ATOM 913 O O . LYS A 1 120 ? 16.692 -1.448 -35.083 1.00 72.56 120 LYS A O 1
ATOM 918 N N . LEU A 1 121 ? 18.691 -2.468 -35.210 1.00 71.44 121 LEU A N 1
ATOM 919 C CA . LEU A 1 121 ? 19.380 -1.539 -34.310 1.00 71.44 121 LEU A CA 1
ATOM 920 C C . LEU A 1 121 ? 19.553 -0.144 -34.918 1.00 71.44 121 LEU A C 1
ATOM 922 O O . LEU A 1 121 ? 19.576 0.826 -34.163 1.00 71.44 121 LEU A O 1
ATOM 926 N N . ASP A 1 122 ? 19.630 -0.044 -36.247 1.00 74.44 122 ASP A N 1
ATOM 927 C CA . ASP A 1 122 ? 19.826 1.219 -36.968 1.00 74.44 122 ASP A CA 1
ATOM 928 C C . ASP A 1 122 ? 18.512 1.802 -37.519 1.00 74.44 122 ASP A C 1
ATOM 930 O O . ASP A 1 122 ? 18.479 2.926 -38.027 1.00 74.44 122 ASP A O 1
ATOM 934 N N . ASP A 1 123 ? 17.395 1.079 -37.380 1.00 83.38 123 ASP A N 1
ATOM 935 C CA . ASP A 1 123 ? 16.082 1.562 -37.799 1.00 83.38 123 ASP A CA 1
ATOM 936 C C . ASP A 1 123 ? 15.576 2.676 -36.864 1.00 83.38 123 ASP A C 1
ATOM 938 O O . ASP A 1 123 ? 15.109 2.458 -35.739 1.00 83.38 123 ASP A O 1
ATOM 942 N N . ALA A 1 124 ? 15.613 3.909 -37.371 1.00 81.94 124 ALA A N 1
ATOM 943 C CA . ALA A 1 124 ? 15.144 5.088 -36.661 1.00 81.94 124 ALA A CA 1
ATOM 944 C C . ALA A 1 124 ? 13.656 5.010 -36.264 1.00 81.94 124 ALA A C 1
ATOM 946 O O . ALA A 1 124 ? 13.278 5.588 -35.239 1.00 81.94 124 ALA A O 1
ATOM 947 N N . SER A 1 125 ? 12.812 4.308 -37.030 1.00 85.88 125 SER A N 1
ATOM 948 C CA . SER A 1 125 ? 11.392 4.113 -36.710 1.00 85.88 125 SER A CA 1
ATOM 949 C C . SER A 1 125 ? 11.226 3.202 -35.495 1.00 85.88 125 SER A C 1
ATOM 951 O O . SER A 1 125 ? 10.553 3.568 -34.527 1.00 85.88 125 SER A O 1
ATOM 953 N N . PHE A 1 126 ? 11.918 2.061 -35.492 1.00 84.44 126 PHE A N 1
ATOM 954 C CA . PHE A 1 126 ? 11.931 1.121 -34.374 1.00 84.44 126 PHE A CA 1
ATOM 955 C C . PHE A 1 126 ? 12.455 1.764 -33.083 1.00 84.44 126 PHE A C 1
ATOM 957 O O . PHE A 1 126 ? 11.791 1.712 -32.044 1.00 84.44 126 PHE A O 1
ATOM 964 N N . LEU A 1 127 ? 13.591 2.464 -33.152 1.00 82.81 127 LEU A N 1
ATOM 965 C CA . LEU A 1 127 ? 14.148 3.167 -31.995 1.00 82.81 127 LEU A CA 1
ATOM 966 C C . LEU A 1 127 ? 13.202 4.265 -31.463 1.00 82.81 127 LEU A C 1
ATOM 968 O O . LEU A 1 127 ? 13.117 4.467 -30.251 1.00 82.81 127 LEU A O 1
ATOM 972 N N . ASN A 1 128 ? 12.448 4.950 -32.336 1.00 84.94 128 ASN A N 1
ATOM 973 C CA . ASN A 1 128 ? 11.425 5.928 -31.928 1.00 84.94 128 ASN A CA 1
ATOM 974 C C . ASN A 1 128 ? 10.261 5.269 -31.179 1.00 84.94 128 ASN A C 1
ATOM 976 O O . ASN A 1 128 ? 9.782 5.810 -30.181 1.00 84.94 128 ASN A O 1
ATOM 980 N N . GLN A 1 129 ? 9.813 4.094 -31.622 1.00 86.25 129 GLN A N 1
ATOM 981 C CA . GLN A 1 129 ? 8.751 3.349 -30.943 1.00 86.25 129 GLN A CA 1
ATOM 982 C C . GLN A 1 129 ? 9.195 2.866 -29.559 1.00 86.25 129 GLN A C 1
ATOM 984 O O . GLN A 1 129 ? 8.451 3.028 -28.589 1.00 86.25 129 GLN A O 1
ATOM 989 N N . LEU A 1 130 ? 10.422 2.348 -29.447 1.00 85.00 130 LEU A N 1
ATOM 990 C CA . LEU A 1 130 ? 11.006 1.957 -28.164 1.00 85.00 130 LEU A CA 1
ATOM 991 C C . LEU A 1 130 ? 11.148 3.153 -27.217 1.00 85.00 130 LEU A C 1
ATOM 993 O O . LEU A 1 130 ? 10.737 3.065 -26.062 1.00 85.00 130 LEU A O 1
ATOM 997 N N . GLN A 1 131 ? 11.647 4.292 -27.707 1.00 83.50 131 GLN A N 1
ATOM 998 C CA . GLN A 1 131 ? 11.767 5.514 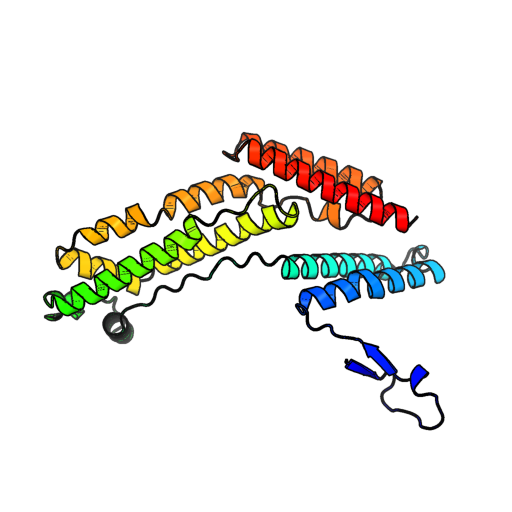-26.910 1.00 83.50 131 GLN A CA 1
ATOM 999 C C . GLN A 1 131 ? 10.403 5.978 -26.380 1.00 83.50 131 GLN A C 1
ATOM 1001 O O . GLN A 1 131 ? 10.273 6.278 -25.195 1.00 83.50 131 GLN A O 1
ATOM 1006 N N . ASN A 1 132 ? 9.365 5.974 -27.222 1.00 85.56 132 ASN A N 1
ATOM 1007 C CA . ASN A 1 132 ? 8.004 6.304 -26.797 1.00 85.56 132 ASN A CA 1
ATOM 1008 C C . ASN A 1 132 ? 7.467 5.327 -25.737 1.00 85.56 132 ASN A C 1
ATOM 1010 O O . ASN A 1 132 ? 6.757 5.752 -24.821 1.00 85.56 132 ASN A O 1
ATOM 1014 N N . GLY A 1 133 ? 7.807 4.038 -25.844 1.00 85.75 133 GLY A N 1
ATOM 1015 C CA . GLY A 1 133 ? 7.511 3.022 -24.831 1.00 85.75 133 GLY A CA 1
ATOM 1016 C C . GLY A 1 133 ? 8.164 3.348 -23.489 1.00 85.75 133 GLY A C 1
ATOM 1017 O O . GLY A 1 133 ? 7.468 3.447 -22.479 1.00 85.75 133 GLY A O 1
ATOM 1018 N N . VAL A 1 134 ? 9.465 3.646 -23.495 1.00 85.38 134 VAL A N 1
ATOM 1019 C CA . VAL A 1 134 ? 10.215 4.054 -22.298 1.00 85.38 134 VAL A CA 1
ATOM 1020 C C . VAL A 1 134 ? 9.639 5.334 -21.684 1.00 85.38 134 VAL A C 1
ATOM 1022 O O . VAL A 1 134 ? 9.429 5.396 -20.477 1.00 85.38 134 VAL A O 1
ATOM 1025 N N . SER A 1 135 ? 9.270 6.339 -22.482 1.00 85.44 135 SER A N 1
ATOM 1026 C CA . SER A 1 135 ? 8.617 7.551 -21.962 1.00 85.44 135 SER A CA 1
ATOM 1027 C C . SER A 1 135 ? 7.226 7.295 -21.362 1.00 85.44 135 SER A C 1
ATOM 1029 O O . SER A 1 135 ? 6.767 8.072 -20.522 1.00 85.44 135 SER A O 1
ATOM 1031 N N . ARG A 1 136 ? 6.511 6.240 -21.782 1.00 86.00 136 ARG A N 1
ATOM 1032 C CA . ARG A 1 136 ? 5.285 5.794 -21.094 1.00 86.00 136 ARG A CA 1
ATOM 1033 C C . ARG A 1 136 ? 5.624 5.094 -19.785 1.00 86.00 136 ARG A C 1
ATOM 1035 O O . ARG A 1 136 ? 4.990 5.400 -18.784 1.00 86.00 136 ARG A O 1
ATOM 1042 N N . TRP A 1 137 ? 6.644 4.237 -19.772 1.00 87.94 137 TRP A N 1
ATOM 1043 C CA . TRP A 1 137 ? 7.123 3.590 -18.550 1.00 87.94 137 TRP A CA 1
ATOM 1044 C C . TRP A 1 137 ? 7.497 4.616 -17.479 1.00 87.94 137 TRP A C 1
ATOM 1046 O O . TRP A 1 137 ? 7.029 4.494 -16.355 1.00 87.94 137 TRP A O 1
ATOM 1056 N N . ILE A 1 138 ? 8.238 5.677 -17.830 1.00 85.75 138 ILE A N 1
ATOM 1057 C CA . ILE A 1 138 ? 8.582 6.761 -16.890 1.00 85.75 138 ILE A CA 1
ATOM 1058 C C . ILE A 1 138 ? 7.318 7.370 -16.276 1.00 85.75 138 ILE A C 1
ATOM 1060 O O . ILE A 1 138 ? 7.253 7.537 -15.062 1.00 85.75 138 ILE A O 1
ATOM 1064 N N . ARG A 1 139 ? 6.296 7.662 -17.089 1.00 84.81 139 ARG A N 1
ATOM 1065 C CA . ARG A 1 139 ? 5.032 8.237 -16.605 1.00 84.81 139 ARG A CA 1
ATOM 1066 C C . ARG A 1 139 ? 4.273 7.291 -15.680 1.00 84.81 139 ARG A C 1
ATOM 1068 O O . ARG A 1 139 ? 3.790 7.739 -14.648 1.00 84.81 139 ARG A O 1
ATOM 1075 N N . GLU A 1 140 ? 4.176 6.008 -16.021 1.00 83.00 140 GLU A N 1
ATOM 1076 C CA . GLU A 1 140 ? 3.510 5.023 -15.157 1.00 83.00 140 GLU A CA 1
ATOM 1077 C C . GLU A 1 140 ? 4.262 4.821 -13.836 1.00 83.00 140 GLU A C 1
ATOM 1079 O O . GLU A 1 140 ? 3.646 4.774 -12.776 1.00 83.00 140 GLU A O 1
ATOM 1084 N N . ILE A 1 141 ? 5.596 4.803 -13.874 1.00 86.00 141 ILE A N 1
ATOM 1085 C CA . ILE A 1 141 ? 6.428 4.731 -12.669 1.00 86.00 141 ILE A CA 1
ATOM 1086 C C . ILE A 1 141 ? 6.234 5.980 -11.803 1.00 86.00 141 ILE A C 1
ATOM 1088 O O . ILE A 1 141 ? 6.009 5.861 -10.601 1.00 86.00 141 ILE A O 1
ATOM 1092 N N . GLN A 1 142 ? 6.247 7.169 -12.412 1.00 85.50 142 GLN A N 1
ATOM 1093 C CA . GLN A 1 142 ? 6.038 8.438 -11.713 1.00 85.50 142 GLN A CA 1
ATOM 1094 C C . GLN A 1 142 ? 4.674 8.533 -11.024 1.00 85.50 142 GLN A C 1
ATOM 1096 O O . GLN A 1 142 ? 4.578 9.182 -9.985 1.00 85.50 142 GLN A O 1
ATOM 1101 N N . LYS A 1 143 ? 3.626 7.888 -11.556 1.00 83.44 143 LYS A N 1
ATOM 1102 C CA . LYS A 1 143 ? 2.318 7.833 -10.884 1.00 83.44 143 LYS A CA 1
ATOM 1103 C C . LYS A 1 143 ? 2.398 7.133 -9.529 1.00 83.44 143 LYS A C 1
ATOM 1105 O O . LYS A 1 143 ? 1.732 7.571 -8.601 1.00 83.44 143 LYS A O 1
ATOM 1110 N N . VAL A 1 144 ? 3.205 6.075 -9.414 1.00 83.38 144 VAL A N 1
ATOM 1111 C CA . VAL A 1 144 ? 3.375 5.332 -8.155 1.00 83.38 144 VAL A CA 1
ATOM 1112 C C . VAL A 1 144 ? 4.420 5.984 -7.257 1.00 83.38 144 VAL A C 1
ATOM 1114 O O . VAL A 1 144 ? 4.196 6.103 -6.060 1.00 83.38 144 VAL A O 1
ATOM 1117 N N . THR A 1 145 ? 5.541 6.467 -7.802 1.00 84.69 145 THR A N 1
ATOM 1118 C CA . THR A 1 145 ? 6.604 7.084 -6.983 1.00 84.69 145 THR A CA 1
ATOM 1119 C C . THR A 1 145 ? 6.213 8.445 -6.412 1.00 84.69 145 THR A C 1
ATOM 1121 O O . THR A 1 145 ? 6.774 8.861 -5.402 1.00 84.69 145 THR A O 1
ATOM 1124 N N . ARG A 1 146 ? 5.240 9.128 -7.026 1.00 83.44 146 ARG A N 1
ATOM 1125 C CA . ARG A 1 146 ? 4.634 10.369 -6.516 1.00 83.44 146 ARG A CA 1
ATOM 1126 C C . ARG A 1 146 ? 3.273 10.139 -5.866 1.00 83.44 146 ARG A C 1
ATOM 1128 O O . ARG A 1 146 ? 2.579 11.113 -5.581 1.00 83.44 146 ARG A O 1
ATOM 1135 N N . LEU A 1 147 ? 2.870 8.881 -5.683 1.00 82.69 147 LEU A N 1
ATOM 1136 C CA . LEU A 1 147 ? 1.637 8.570 -4.985 1.00 82.69 147 LEU A CA 1
ATOM 1137 C C . LEU A 1 147 ? 1.816 8.998 -3.532 1.00 82.69 147 LEU A C 1
ATOM 1139 O O . LEU A 1 147 ? 2.605 8.410 -2.798 1.00 82.69 147 LEU A O 1
ATOM 1143 N N . ASP A 1 148 ? 1.090 10.035 -3.139 1.00 75.44 148 ASP A N 1
ATOM 1144 C CA . ASP A 1 148 ? 1.017 10.475 -1.757 1.00 75.44 148 ASP A CA 1
ATOM 1145 C C . ASP A 1 148 ? -0.443 10.506 -1.322 1.00 75.44 148 ASP A C 1
ATOM 1147 O O . ASP A 1 148 ? -1.342 10.914 -2.063 1.00 75.44 148 ASP A O 1
ATOM 1151 N N . ARG A 1 149 ? -0.672 10.030 -0.107 1.00 74.50 149 ARG A N 1
ATOM 1152 C CA . ARG A 1 149 ? -1.978 10.002 0.534 1.00 74.50 149 ARG A CA 1
ATOM 1153 C C . ARG A 1 149 ? -2.060 11.175 1.495 1.00 74.50 149 ARG A C 1
ATOM 1155 O O . ARG A 1 149 ? -1.117 11.386 2.253 1.00 74.50 149 ARG A O 1
ATOM 1162 N N . ASP A 1 150 ? -3.187 11.886 1.522 1.00 74.50 150 ASP A N 1
ATOM 1163 C CA . ASP A 1 150 ? -3.402 12.933 2.526 1.00 74.50 150 ASP A CA 1
ATOM 1164 C C . ASP A 1 150 ? -3.398 12.315 3.938 1.00 74.50 150 ASP A C 1
ATOM 1166 O O . ASP A 1 150 ? -4.292 11.525 4.263 1.00 74.50 150 ASP A O 1
ATOM 1170 N N . PRO A 1 151 ? -2.427 12.673 4.797 1.00 71.31 151 PRO A N 1
ATOM 1171 C CA . PRO A 1 151 ? -2.331 12.126 6.144 1.00 71.31 151 PRO A CA 1
ATOM 1172 C C . PRO A 1 151 ? -3.443 12.607 7.079 1.00 71.31 151 PRO A C 1
ATOM 1174 O O . PRO A 1 151 ? -3.631 12.033 8.148 1.00 71.31 151 PRO A O 1
ATOM 1177 N N . SER A 1 152 ? -4.172 13.666 6.715 1.00 72.06 152 SER A N 1
ATOM 1178 C CA . SER A 1 152 ? -5.260 14.225 7.529 1.00 72.06 152 SER A CA 1
ATOM 1179 C C . SER A 1 152 ? -6.550 13.408 7.428 1.00 72.06 152 SER A C 1
ATOM 1181 O O . SER A 1 152 ? -7.405 13.466 8.323 1.00 72.06 152 SER A O 1
ATOM 1183 N N . SER A 1 153 ? -6.679 12.648 6.340 1.00 66.38 153 SER A N 1
ATOM 1184 C CA . SER A 1 153 ? -7.853 11.861 5.998 1.00 66.38 153 SER A CA 1
ATOM 1185 C C . SER A 1 153 ? -7.650 10.387 6.363 1.00 66.38 153 SER A C 1
ATOM 1187 O O . SER A 1 153 ? -6.590 9.807 6.125 1.00 66.38 153 SER A O 1
ATOM 1189 N N . GLY A 1 154 ? -8.679 9.757 6.934 1.00 73.12 154 GLY A N 1
ATOM 1190 C CA . GLY A 1 154 ? -8.723 8.316 7.208 1.00 73.12 154 GLY A CA 1
ATOM 1191 C C . GLY A 1 154 ? -8.217 7.838 8.574 1.00 73.12 154 GLY A C 1
ATOM 1192 O O . GLY A 1 154 ? -8.063 8.626 9.507 1.00 73.12 154 GLY A O 1
ATOM 1193 N N . THR A 1 155 ? -8.042 6.518 8.696 1.00 81.62 155 THR A N 1
ATOM 1194 C CA . THR A 1 155 ? -7.699 5.811 9.948 1.00 81.62 155 THR A CA 1
ATOM 1195 C C . THR A 1 155 ? -6.200 5.546 10.073 1.00 81.62 155 THR A C 1
ATOM 1197 O O . THR A 1 155 ? -5.453 5.599 9.092 1.00 81.62 155 THR A O 1
ATOM 1200 N N . THR A 1 156 ? -5.744 5.188 11.276 1.00 83.88 156 THR A N 1
ATOM 1201 C CA . THR A 1 156 ? -4.352 4.763 11.487 1.00 83.88 156 THR A CA 1
ATOM 1202 C C . THR A 1 156 ? -4.014 3.522 10.663 1.00 83.88 156 THR A C 1
ATOM 1204 O O . THR A 1 156 ? -2.930 3.442 10.088 1.00 83.88 156 THR A O 1
ATOM 1207 N N . LEU A 1 157 ? -4.950 2.570 10.559 1.00 81.81 157 LEU A N 1
ATOM 1208 C CA . LEU A 1 157 ? -4.755 1.345 9.779 1.00 81.81 157 LEU A CA 1
ATOM 1209 C C . LEU A 1 157 ? -4.574 1.638 8.283 1.00 81.81 157 LEU A C 1
ATOM 1211 O O . LEU A 1 157 ? -3.738 1.005 7.641 1.00 81.81 157 LEU A O 1
ATOM 1215 N N . GLN A 1 158 ? -5.309 2.611 7.738 1.00 79.75 158 GLN A N 1
ATOM 1216 C CA . GLN A 1 158 ? -5.155 3.032 6.344 1.00 79.75 158 GLN A CA 1
ATOM 1217 C C . GLN A 1 158 ? -3.765 3.608 6.084 1.00 79.75 158 GLN A C 1
ATOM 1219 O O . GLN A 1 158 ? -3.127 3.240 5.105 1.00 79.75 158 GLN A O 1
ATOM 1224 N N . GLU A 1 159 ? -3.266 4.466 6.972 1.00 85.25 159 GLU A N 1
ATOM 1225 C CA . GLU A 1 159 ? -1.926 5.036 6.822 1.00 85.25 159 GLU A CA 1
ATOM 1226 C C . GLU A 1 159 ? -0.840 3.951 6.881 1.00 85.25 159 GLU A C 1
ATOM 1228 O O . GLU A 1 159 ? 0.029 3.899 6.016 1.00 85.25 159 GLU A O 1
ATOM 1233 N N . VAL A 1 160 ? -0.924 3.025 7.842 1.00 86.31 160 VAL A N 1
ATOM 1234 C CA . VAL A 1 160 ? 0.013 1.891 7.946 1.00 86.31 160 VAL A CA 1
ATOM 1235 C C . VAL A 1 160 ? -0.037 1.012 6.690 1.00 86.31 160 VAL A C 1
ATOM 1237 O O . VAL A 1 160 ? 1.001 0.666 6.122 1.00 86.31 160 VAL A O 1
ATOM 1240 N N . SER A 1 161 ? -1.242 0.676 6.227 1.00 83.06 161 SER A N 1
ATOM 1241 C CA . SER A 1 161 ? -1.442 -0.186 5.057 1.00 83.06 161 SER A CA 1
ATOM 1242 C C . SER A 1 161 ? -0.969 0.481 3.766 1.00 83.06 161 SER A C 1
ATOM 1244 O O . SER A 1 161 ? -0.428 -0.202 2.899 1.00 83.06 161 SER A O 1
ATOM 1246 N N . PHE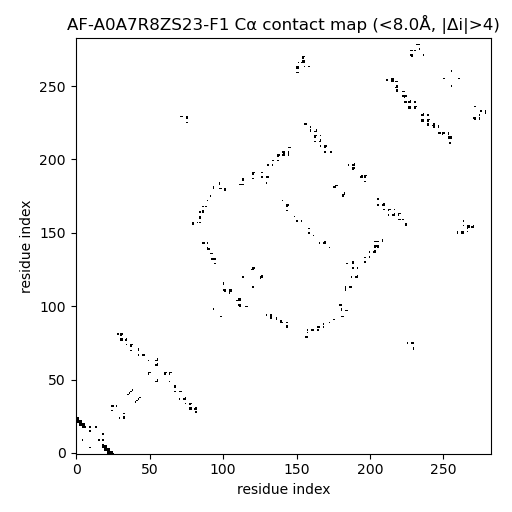 A 1 162 ? -1.109 1.806 3.646 1.00 85.50 162 PHE A N 1
ATOM 1247 C CA . PHE A 1 162 ? -0.607 2.580 2.511 1.00 85.50 162 PHE A CA 1
ATOM 1248 C C . PHE A 1 162 ? 0.894 2.385 2.328 1.00 85.50 162 PHE A C 1
ATOM 1250 O O . PHE A 1 162 ? 1.325 1.958 1.260 1.00 85.50 162 PHE A O 1
ATOM 1257 N N . TRP A 1 163 ? 1.681 2.645 3.376 1.00 87.88 163 TRP A N 1
ATOM 1258 C CA . TRP A 1 163 ? 3.139 2.549 3.306 1.00 87.88 163 TRP A CA 1
ATOM 1259 C C . TRP A 1 163 ? 3.610 1.119 3.028 1.00 87.88 163 TRP A C 1
ATOM 1261 O O . TRP A 1 163 ? 4.483 0.921 2.185 1.00 87.88 163 TRP A O 1
ATOM 1271 N N . LEU A 1 164 ? 2.983 0.120 3.660 1.00 86.62 164 LEU A N 1
ATOM 1272 C CA . LEU A 1 164 ? 3.292 -1.296 3.424 1.00 86.62 164 LEU A CA 1
ATOM 1273 C C . LEU A 1 164 ? 2.958 -1.740 1.994 1.00 86.62 164 LEU A C 1
ATOM 1275 O O . LEU A 1 164 ? 3.717 -2.482 1.370 1.00 86.62 164 LEU A O 1
ATOM 1279 N N . ASN A 1 165 ? 1.819 -1.308 1.455 1.00 83.94 165 ASN A N 1
ATOM 1280 C CA . ASN A 1 165 ? 1.444 -1.640 0.084 1.00 83.94 165 ASN A CA 1
ATOM 1281 C C . ASN A 1 165 ? 2.305 -0.876 -0.928 1.00 83.94 165 ASN A C 1
ATOM 1283 O O . ASN A 1 165 ? 2.657 -1.447 -1.961 1.00 83.94 165 ASN A O 1
ATOM 1287 N N . LEU A 1 166 ? 2.685 0.371 -0.631 1.00 86.44 166 LEU A N 1
ATOM 1288 C CA . LEU A 1 166 ? 3.548 1.180 -1.489 1.00 86.44 166 LEU A CA 1
ATOM 1289 C C . LEU A 1 166 ? 4.940 0.563 -1.584 1.00 86.44 166 LEU A C 1
ATOM 1291 O O . LEU A 1 166 ? 5.465 0.437 -2.685 1.00 86.44 166 LEU A O 1
ATOM 1295 N N . GLU A 1 167 ? 5.488 0.073 -0.471 1.00 87.75 167 GLU A N 1
ATOM 1296 C CA . GLU A 1 167 ? 6.738 -0.693 -0.459 1.00 87.75 167 GLU A CA 1
ATOM 1297 C C . GLU A 1 167 ? 6.653 -1.901 -1.398 1.00 87.75 167 GLU A C 1
ATOM 1299 O O . GLU A 1 167 ? 7.476 -2.051 -2.300 1.00 87.75 167 GLU A O 1
ATOM 1304 N N . ARG A 1 168 ? 5.617 -2.735 -1.248 1.00 86.38 168 ARG A N 1
ATOM 1305 C CA . ARG A 1 168 ? 5.419 -3.919 -2.100 1.00 86.38 168 ARG A CA 1
ATOM 1306 C C . ARG A 1 168 ? 5.284 -3.553 -3.575 1.00 86.38 168 ARG A C 1
ATOM 1308 O O . ARG A 1 168 ? 5.836 -4.249 -4.425 1.00 86.38 168 ARG A O 1
ATOM 1315 N N . ALA A 1 169 ? 4.545 -2.492 -3.891 1.00 85.81 169 ALA A N 1
ATOM 1316 C CA . ALA A 1 169 ? 4.354 -2.036 -5.262 1.00 85.81 169 ALA A CA 1
ATOM 1317 C C . ALA A 1 169 ? 5.668 -1.533 -5.879 1.00 85.81 169 ALA A C 1
ATOM 1319 O O . ALA A 1 169 ? 5.993 -1.902 -7.008 1.00 85.81 169 ALA A O 1
ATOM 1320 N N . LEU A 1 170 ? 6.449 -0.748 -5.131 1.00 87.94 170 LEU A N 1
ATOM 1321 C CA . LEU A 1 170 ? 7.750 -0.250 -5.578 1.00 87.94 170 LEU A CA 1
ATOM 1322 C C . LEU A 1 170 ? 8.780 -1.380 -5.728 1.00 87.94 170 LEU A C 1
ATOM 1324 O O . LEU A 1 170 ? 9.531 -1.372 -6.700 1.00 87.94 170 LEU A O 1
ATOM 1328 N N . LEU A 1 171 ? 8.783 -2.375 -4.834 1.00 88.00 171 LEU A N 1
ATOM 1329 C CA . LEU A 1 171 ? 9.643 -3.560 -4.951 1.00 88.00 171 LEU A CA 1
ATOM 1330 C C . LEU A 1 171 ? 9.294 -4.396 -6.187 1.00 88.00 171 LEU A C 1
ATOM 1332 O O . LEU A 1 171 ? 10.178 -4.721 -6.974 1.00 88.00 171 LEU A O 1
ATOM 1336 N N . ARG A 1 172 ? 8.005 -4.664 -6.438 1.00 85.81 172 ARG A N 1
ATOM 1337 C CA . ARG A 1 172 ? 7.563 -5.335 -7.677 1.00 85.81 172 ARG A CA 1
ATOM 1338 C C . ARG A 1 172 ? 7.965 -4.554 -8.922 1.00 85.81 172 ARG A C 1
ATOM 1340 O O . ARG A 1 172 ? 8.314 -5.136 -9.946 1.00 85.81 172 ARG A O 1
ATOM 1347 N N . LEU A 1 173 ? 7.894 -3.227 -8.861 1.00 86.06 173 LEU A N 1
ATOM 1348 C CA . LEU A 1 173 ? 8.321 -2.382 -9.964 1.00 86.06 173 LEU A CA 1
ATOM 1349 C C . LEU A 1 173 ? 9.840 -2.449 -10.176 1.00 86.06 173 LEU A C 1
ATOM 1351 O O . LEU A 1 173 ? 10.288 -2.475 -11.323 1.00 86.06 173 LEU A O 1
ATOM 1355 N N . GLN A 1 174 ? 10.623 -2.511 -9.098 1.00 86.31 174 GLN A N 1
ATOM 1356 C CA . GLN A 1 174 ? 12.063 -2.732 -9.169 1.00 86.31 174 GLN A CA 1
ATOM 1357 C C . GLN A 1 174 ? 12.385 -4.082 -9.827 1.00 86.31 174 GLN A C 1
ATOM 1359 O O . GLN A 1 174 ? 13.171 -4.108 -10.771 1.00 86.31 174 GLN A O 1
ATOM 1364 N N . GLU A 1 175 ? 11.716 -5.165 -9.425 1.00 86.75 175 GLU A N 1
ATOM 1365 C CA . GLU A 1 175 ? 11.861 -6.486 -10.056 1.00 86.75 175 GLU A CA 1
ATOM 1366 C C . GLU A 1 175 ? 11.513 -6.443 -11.553 1.00 86.75 175 GLU A C 1
ATOM 1368 O O . GLU A 1 175 ? 12.265 -6.936 -12.393 1.00 86.75 175 GLU A O 1
ATOM 1373 N N . ARG A 1 176 ? 10.404 -5.783 -11.924 1.00 83.81 176 ARG A N 1
ATOM 1374 C CA . ARG A 1 176 ? 10.023 -5.604 -13.336 1.00 83.81 176 ARG A CA 1
ATOM 1375 C C . ARG A 1 176 ? 11.051 -4.772 -14.112 1.00 83.81 176 ARG A C 1
ATOM 1377 O O . ARG A 1 176 ? 11.280 -5.055 -15.285 1.00 83.81 176 ARG A O 1
ATOM 1384 N N . ARG A 1 177 ? 11.688 -3.769 -13.499 1.00 82.88 177 ARG A N 1
ATOM 1385 C CA . ARG A 1 177 ? 12.785 -2.995 -14.118 1.00 82.88 177 ARG A CA 1
ATOM 1386 C C . ARG A 1 177 ? 14.045 -3.842 -14.319 1.00 82.88 177 ARG A C 1
ATOM 1388 O O . ARG A 1 177 ? 14.769 -3.633 -15.290 1.00 82.88 177 ARG A O 1
ATOM 1395 N N . GLU A 1 178 ? 14.320 -4.764 -13.407 1.00 83.88 178 GLU A N 1
ATOM 1396 C CA . GLU A 1 178 ? 15.453 -5.692 -13.489 1.00 83.88 178 GLU A CA 1
ATOM 1397 C C . GLU A 1 178 ? 15.200 -6.854 -14.471 1.00 83.88 178 GLU A C 1
ATOM 1399 O O . GLU A 1 178 ? 16.121 -7.615 -14.767 1.00 83.88 178 GLU A O 1
ATOM 1404 N N . SER A 1 179 ? 13.989 -6.956 -15.040 1.00 86.25 179 SER A N 1
ATOM 1405 C CA . SER A 1 179 ? 13.670 -7.933 -16.087 1.00 86.25 179 SER A CA 1
ATOM 1406 C C . SER A 1 179 ? 14.559 -7.779 -17.323 1.00 86.25 179 SER A C 1
ATOM 1408 O O . SER A 1 179 ? 14.922 -6.673 -17.744 1.00 86.25 179 SER A O 1
ATOM 1410 N N . GLN A 1 180 ? 14.896 -8.916 -17.931 1.00 82.19 180 GLN A N 1
ATOM 1411 C CA . GLN A 1 180 ? 15.800 -8.968 -19.074 1.00 82.19 180 GLN A CA 1
ATOM 1412 C C . GLN A 1 180 ? 15.249 -8.188 -20.272 1.00 82.19 180 GLN A C 1
ATOM 1414 O O . GLN A 1 180 ? 16.006 -7.533 -20.981 1.00 82.19 180 GLN A O 1
ATOM 1419 N N . GLU A 1 181 ? 13.938 -8.214 -20.486 1.00 83.94 181 GLU A N 1
ATOM 1420 C CA . GLU A 1 181 ? 13.266 -7.515 -21.574 1.00 83.94 181 GLU A CA 1
ATOM 1421 C C . GLU A 1 181 ? 13.399 -5.991 -21.455 1.00 83.94 181 GLU A C 1
ATOM 1423 O O . GLU A 1 181 ? 13.635 -5.299 -22.453 1.00 83.94 181 GLU A O 1
ATOM 1428 N N . VAL A 1 182 ? 13.262 -5.458 -20.236 1.00 85.19 182 VAL A N 1
ATOM 1429 C CA . VAL A 1 182 ? 13.383 -4.021 -19.960 1.00 85.19 182 VAL A CA 1
ATOM 1430 C C . VAL A 1 182 ? 14.841 -3.584 -20.068 1.00 85.19 182 VAL A C 1
ATOM 1432 O O . VAL A 1 182 ? 15.120 -2.603 -20.758 1.00 85.19 182 VAL A O 1
ATOM 1435 N N . GLN A 1 183 ? 15.772 -4.338 -19.474 1.00 84.94 183 GLN A N 1
ATOM 1436 C CA . GLN A 1 183 ? 17.211 -4.065 -19.578 1.00 84.94 183 GLN A CA 1
ATOM 1437 C C . GLN A 1 183 ? 17.676 -4.063 -21.038 1.00 84.94 183 GLN A C 1
ATOM 1439 O O . GLN A 1 183 ? 18.283 -3.095 -21.491 1.00 84.94 183 GLN A O 1
ATOM 1444 N N . LEU A 1 184 ? 17.290 -5.077 -21.815 1.00 83.62 184 LEU A N 1
ATOM 1445 C CA . LEU A 1 184 ? 17.636 -5.180 -23.231 1.00 83.62 184 LEU A CA 1
ATOM 1446 C C . LEU A 1 184 ? 17.069 -4.008 -24.044 1.00 83.62 184 LEU A C 1
ATOM 1448 O O . LEU A 1 184 ? 17.759 -3.450 -24.892 1.00 83.62 184 LEU A O 1
ATOM 1452 N N . THR A 1 185 ? 15.834 -3.582 -23.760 1.00 84.31 185 THR A N 1
ATOM 1453 C CA . THR A 1 185 ? 15.232 -2.412 -24.424 1.00 84.31 185 THR A CA 1
ATOM 1454 C C . THR A 1 185 ? 16.031 -1.132 -24.151 1.00 84.31 185 THR A C 1
ATOM 1456 O O . THR A 1 185 ? 16.249 -0.329 -25.063 1.00 84.31 185 THR A O 1
ATOM 1459 N N . LEU A 1 186 ? 16.494 -0.940 -22.912 1.00 83.06 186 LEU A N 1
ATOM 1460 C CA . LEU A 1 186 ? 17.324 0.205 -22.531 1.00 83.06 186 LEU A CA 1
ATOM 1461 C C . LEU A 1 186 ? 18.719 0.140 -23.175 1.00 83.06 186 LEU A C 1
ATOM 1463 O O . LEU A 1 186 ? 19.220 1.164 -23.643 1.00 83.06 186 LEU A O 1
ATOM 1467 N N . GLU A 1 187 ? 19.321 -1.049 -23.261 1.00 81.00 187 GLU A N 1
ATOM 1468 C CA . GLU A 1 187 ? 20.610 -1.269 -23.927 1.00 81.00 187 GLU A CA 1
ATOM 1469 C C . GLU A 1 187 ? 20.547 -0.979 -25.434 1.00 81.00 187 GLU A C 1
ATOM 1471 O O . GLU A 1 187 ? 21.418 -0.278 -25.952 1.00 81.00 187 GLU A O 1
ATOM 1476 N N . VAL A 1 188 ? 19.498 -1.438 -26.129 1.00 82.56 188 VAL A N 1
ATOM 1477 C CA . VAL A 1 188 ? 19.274 -1.162 -27.564 1.00 82.56 188 VAL A CA 1
ATOM 1478 C C . VAL A 1 188 ? 19.190 0.347 -27.806 1.00 82.56 188 VAL A C 1
ATOM 1480 O O . VAL A 1 188 ? 19.858 0.884 -28.692 1.00 82.56 188 VAL A O 1
ATOM 1483 N N . LEU A 1 189 ? 18.423 1.067 -26.986 1.00 79.94 189 LEU A N 1
ATOM 1484 C CA . LEU A 1 189 ? 18.299 2.520 -27.107 1.00 79.94 189 LEU A CA 1
ATOM 1485 C C . LEU A 1 189 ? 19.604 3.266 -26.781 1.00 79.94 189 LEU A C 1
ATOM 1487 O O . LEU A 1 189 ? 19.901 4.287 -27.409 1.00 79.94 189 LEU A O 1
ATOM 1491 N N . LYS A 1 190 ? 20.400 2.757 -25.831 1.00 80.50 190 LYS A N 1
ATOM 1492 C CA . LYS A 1 190 ? 21.731 3.295 -25.511 1.00 80.50 190 LYS A CA 1
ATOM 1493 C C . LYS A 1 190 ? 22.708 3.098 -26.676 1.00 80.50 190 LYS A C 1
ATOM 1495 O O . LYS A 1 190 ? 23.451 4.024 -26.997 1.00 80.50 190 LYS A O 1
ATOM 1500 N N . HIS A 1 191 ? 22.677 1.935 -27.329 1.00 78.12 191 HIS A N 1
ATOM 1501 C CA . HIS A 1 191 ? 23.488 1.641 -28.514 1.00 78.12 191 HIS A CA 1
ATOM 1502 C C . HIS A 1 191 ? 23.117 2.542 -29.702 1.00 78.12 191 HIS A C 1
ATOM 1504 O O . HIS A 1 191 ? 23.999 3.110 -30.343 1.00 78.12 191 HIS A O 1
ATOM 1510 N N . GLY A 1 192 ? 21.820 2.784 -29.926 1.00 73.88 192 GLY A N 1
ATOM 1511 C CA . GLY A 1 192 ? 21.309 3.704 -30.955 1.00 73.88 192 GLY A CA 1
ATOM 1512 C C . GLY A 1 192 ? 21.600 5.197 -30.714 1.00 73.88 192 GLY A C 1
ATOM 1513 O O . GLY A 1 192 ? 20.948 6.047 -31.318 1.00 73.88 192 GLY A O 1
ATOM 1514 N N . LYS A 1 193 ? 22.534 5.539 -29.808 1.00 72.81 193 LYS A N 1
ATOM 1515 C CA . LYS A 1 193 ? 22.935 6.907 -29.413 1.00 72.81 193 LYS A CA 1
ATOM 1516 C C . LYS A 1 193 ? 21.778 7.807 -28.962 1.00 72.81 193 LYS A C 1
ATOM 1518 O O . LYS A 1 193 ? 21.866 9.034 -29.035 1.00 72.81 193 LYS A O 1
ATOM 1523 N N . ARG A 1 194 ? 20.690 7.230 -28.451 1.00 64.00 194 ARG A N 1
ATOM 1524 C CA . ARG A 1 194 ? 19.559 7.998 -27.917 1.00 64.00 194 ARG A CA 1
ATOM 1525 C C . ARG A 1 194 ? 19.752 8.248 -26.430 1.00 64.00 194 ARG A C 1
ATOM 1527 O O . ARG A 1 194 ? 19.168 7.573 -25.592 1.00 64.00 194 ARG A O 1
ATOM 1534 N N . PHE A 1 195 ? 20.556 9.258 -26.106 1.00 58.19 195 PHE A N 1
ATOM 1535 C CA . PHE A 1 195 ? 20.949 9.604 -24.732 1.00 58.19 195 PHE A CA 1
ATOM 1536 C C . PHE A 1 195 ? 19.787 9.957 -23.785 1.00 58.19 195 PHE A C 1
ATOM 1538 O O . PHE A 1 195 ? 19.982 9.992 -22.574 1.00 58.19 195 PHE A O 1
ATOM 1545 N N . HIS A 1 196 ? 18.567 10.148 -24.297 1.00 58.59 196 HIS A N 1
ATOM 1546 C CA . HIS A 1 196 ? 17.365 10.297 -23.473 1.00 58.59 196 HIS A CA 1
ATOM 1547 C C . HIS A 1 196 ? 17.045 9.056 -22.616 1.00 58.59 196 HIS A C 1
ATOM 1549 O O . HIS A 1 196 ? 16.303 9.181 -21.654 1.00 58.59 196 HIS A O 1
ATOM 1555 N N . THR A 1 197 ? 17.616 7.872 -22.876 1.00 55.00 197 THR A N 1
ATOM 1556 C CA . THR A 1 197 ? 17.469 6.722 -21.959 1.00 55.00 197 THR A CA 1
ATOM 1557 C C . THR A 1 197 ? 18.253 6.843 -20.666 1.00 55.00 197 THR A C 1
ATOM 1559 O O . THR A 1 197 ? 17.875 6.213 -19.683 1.00 55.00 197 THR A O 1
ATOM 1562 N N . VAL A 1 198 ? 19.280 7.695 -20.616 1.00 58.12 198 VAL A N 1
ATOM 1563 C CA . VAL A 1 198 ? 19.968 8.024 -19.358 1.00 58.12 198 VAL A CA 1
ATOM 1564 C C . VAL A 1 198 ? 19.000 8.711 -18.387 1.00 58.12 198 VAL A C 1
ATOM 1566 O O . VAL A 1 198 ? 19.158 8.592 -17.177 1.00 58.12 198 VAL A O 1
ATOM 1569 N N . SER A 1 199 ? 17.947 9.357 -18.902 1.00 62.31 199 SER A N 1
ATOM 1570 C CA . SER A 1 199 ? 16.903 9.966 -18.082 1.00 62.31 199 SER A CA 1
ATOM 1571 C C . SER A 1 199 ? 15.930 8.943 -17.485 1.00 62.31 199 SER A C 1
ATOM 1573 O O . SER A 1 199 ? 15.272 9.259 -16.509 1.00 62.31 199 SER A O 1
ATOM 1575 N N . PHE A 1 200 ? 15.867 7.690 -17.957 1.00 69.44 200 PHE A N 1
ATOM 1576 C CA . PHE A 1 200 ? 15.004 6.670 -17.340 1.00 69.44 200 PHE A CA 1
ATOM 1577 C C . PHE A 1 200 ? 15.392 6.390 -15.877 1.00 69.44 200 PHE A C 1
ATOM 1579 O O . PHE A 1 200 ? 14.530 6.285 -15.002 1.00 69.44 200 PHE A O 1
ATOM 1586 N N . ASP A 1 201 ? 16.692 6.328 -15.588 1.00 65.56 201 ASP A N 1
ATOM 1587 C CA . ASP A 1 201 ? 17.187 6.061 -14.235 1.00 65.56 201 ASP A CA 1
ATOM 1588 C C . ASP A 1 201 ? 17.029 7.270 -13.302 1.00 65.56 201 ASP A C 1
ATOM 1590 O O . ASP A 1 201 ? 16.761 7.103 -12.112 1.00 65.56 201 ASP A O 1
ATOM 1594 N N . THR A 1 202 ? 17.144 8.486 -13.838 1.00 69.06 202 THR A N 1
ATOM 1595 C CA . THR A 1 202 ? 17.029 9.733 -13.067 1.00 69.06 202 THR A CA 1
ATOM 1596 C C . THR A 1 202 ? 15.581 10.210 -12.917 1.00 69.06 202 THR A C 1
ATOM 1598 O O . THR A 1 202 ? 15.200 10.675 -11.844 1.00 69.06 202 THR A O 1
ATOM 1601 N N . ASP A 1 203 ? 14.749 10.061 -13.951 1.00 71.25 203 ASP A N 1
ATOM 1602 C CA . ASP A 1 203 ? 13.398 10.637 -14.025 1.00 71.25 203 ASP A CA 1
ATOM 1603 C C . ASP A 1 203 ? 12.338 9.771 -13.343 1.00 71.25 203 ASP A C 1
ATOM 1605 O O . ASP A 1 203 ? 11.262 10.266 -13.000 1.00 71.25 203 ASP A O 1
ATOM 1609 N N . THR A 1 204 ? 12.598 8.479 -13.133 1.00 76.31 204 THR A N 1
ATOM 1610 C CA . THR A 1 204 ? 11.629 7.589 -12.475 1.00 76.31 204 THR A CA 1
ATOM 1611 C C . THR A 1 204 ? 11.449 7.912 -10.992 1.00 76.31 204 THR A C 1
ATOM 1613 O O . THR A 1 204 ? 10.376 7.666 -10.439 1.00 76.31 204 THR A O 1
ATOM 1616 N N . GLY A 1 205 ? 12.476 8.460 -10.329 1.00 82.12 205 GLY A N 1
ATOM 1617 C CA . GLY A 1 205 ? 12.457 8.728 -8.885 1.00 82.12 205 GLY A CA 1
ATOM 1618 C C . GLY A 1 205 ? 12.319 7.466 -8.021 1.00 82.12 205 GLY A C 1
ATOM 1619 O O . GLY A 1 205 ? 12.138 7.569 -6.812 1.00 82.12 205 GLY A O 1
ATOM 1620 N N . LEU A 1 206 ? 12.421 6.273 -8.623 1.00 85.00 206 LEU A N 1
ATOM 1621 C CA . LEU A 1 206 ? 12.142 4.989 -7.974 1.00 85.00 206 LEU A CA 1
ATOM 1622 C C . LEU A 1 206 ? 13.057 4.745 -6.775 1.00 85.00 206 LEU A C 1
ATOM 1624 O O . LEU A 1 206 ? 12.588 4.340 -5.718 1.00 85.00 206 LEU A O 1
ATOM 1628 N N . LYS A 1 207 ? 14.351 5.052 -6.916 1.00 86.00 207 LYS A N 1
ATOM 1629 C CA . LYS A 1 207 ? 15.328 4.887 -5.834 1.00 86.00 207 LYS A CA 1
ATOM 1630 C C . LYS A 1 207 ? 15.012 5.784 -4.633 1.00 86.00 207 LYS A C 1
ATOM 1632 O O . LYS A 1 207 ? 14.986 5.306 -3.510 1.00 86.00 207 LYS A O 1
ATOM 1637 N N . GLN A 1 208 ? 14.700 7.059 -4.877 1.00 87.19 208 GLN A N 1
ATOM 1638 C CA . GLN A 1 208 ? 14.334 8.004 -3.815 1.00 87.19 208 GLN A CA 1
ATOM 1639 C C . GLN A 1 208 ? 13.024 7.601 -3.125 1.00 87.19 208 GLN A C 1
ATOM 1641 O O . GLN A 1 208 ? 12.922 7.688 -1.901 1.00 87.19 208 GLN A O 1
ATOM 1646 N N . ALA A 1 209 ? 12.039 7.136 -3.901 1.00 87.25 209 ALA A N 1
ATOM 1647 C CA . ALA A 1 209 ? 10.775 6.639 -3.371 1.00 87.25 209 ALA A CA 1
ATOM 1648 C C . ALA A 1 209 ? 10.985 5.390 -2.502 1.00 87.25 209 ALA A C 1
ATOM 1650 O O . ALA A 1 209 ? 10.483 5.348 -1.386 1.00 87.25 209 ALA A O 1
ATOM 1651 N N . LEU A 1 210 ? 11.785 4.420 -2.958 1.00 89.00 210 LEU A N 1
ATOM 1652 C CA . LEU A 1 210 ? 12.143 3.230 -2.179 1.00 89.00 210 LEU A CA 1
ATOM 1653 C C . LEU A 1 210 ? 12.882 3.584 -0.888 1.00 89.00 210 LEU A C 1
ATOM 1655 O O . LEU A 1 210 ? 12.519 3.076 0.167 1.00 89.00 210 LEU A O 1
ATOM 1659 N N . ASP A 1 211 ? 13.870 4.478 -0.942 1.00 89.94 211 ASP A N 1
ATOM 1660 C CA . ASP A 1 211 ? 14.616 4.904 0.249 1.00 89.94 211 ASP A CA 1
ATOM 1661 C C . ASP A 1 211 ? 13.693 5.586 1.273 1.00 89.94 211 ASP A C 1
ATOM 1663 O O . ASP A 1 211 ? 13.774 5.312 2.471 1.00 89.94 211 ASP A O 1
ATOM 1667 N N . THR A 1 212 ? 12.775 6.437 0.801 1.00 88.62 212 THR A N 1
ATOM 1668 C CA . THR A 1 212 ? 11.789 7.121 1.653 1.00 88.62 212 THR A CA 1
ATOM 1669 C C . THR A 1 212 ? 10.809 6.125 2.267 1.00 88.62 212 THR A C 1
ATOM 1671 O O . THR A 1 212 ? 10.565 6.156 3.472 1.00 88.62 212 THR A O 1
ATOM 1674 N N . VAL A 1 213 ? 10.275 5.209 1.458 1.00 89.62 213 VAL A N 1
ATOM 1675 C CA . VAL A 1 213 ? 9.324 4.196 1.917 1.00 89.62 213 VAL A CA 1
ATOM 1676 C C . VAL A 1 213 ? 9.983 3.230 2.894 1.00 89.62 213 VAL A C 1
ATOM 1678 O O . VAL A 1 213 ? 9.392 2.971 3.931 1.00 89.62 213 VAL A O 1
ATOM 1681 N N . ASN A 1 214 ? 11.209 2.766 2.649 1.00 90.00 214 ASN A N 1
ATOM 1682 C CA . ASN A 1 214 ? 11.946 1.895 3.574 1.00 90.00 214 ASN A CA 1
ATOM 1683 C C . ASN A 1 214 ? 12.198 2.574 4.930 1.00 90.00 214 ASN A C 1
ATOM 1685 O O . ASN A 1 214 ? 12.021 1.965 5.989 1.00 90.00 214 ASN A O 1
ATOM 1689 N N . ASP A 1 215 ? 12.570 3.855 4.910 1.00 90.94 215 ASP A N 1
ATOM 1690 C CA . ASP A 1 215 ? 12.737 4.654 6.123 1.00 90.94 215 ASP A CA 1
ATOM 1691 C C . ASP A 1 215 ? 11.411 4.774 6.894 1.00 90.94 215 ASP A C 1
ATOM 1693 O O . ASP A 1 215 ? 11.347 4.463 8.083 1.00 90.94 215 ASP A O 1
ATOM 1697 N N . HIS A 1 216 ? 10.317 5.119 6.212 1.00 89.12 216 HIS A N 1
ATOM 1698 C CA . HIS A 1 216 ? 8.995 5.232 6.835 1.00 89.12 216 HIS A CA 1
ATOM 1699 C C . HIS A 1 216 ? 8.458 3.872 7.299 1.00 89.12 216 HIS A C 1
ATOM 1701 O O . HIS A 1 216 ? 7.807 3.772 8.341 1.00 89.12 216 HIS A O 1
ATOM 1707 N N . ASN A 1 217 ? 8.780 2.795 6.589 1.00 87.69 217 ASN A N 1
ATOM 1708 C CA . ASN A 1 217 ? 8.339 1.453 6.928 1.00 87.69 217 ASN A CA 1
ATOM 1709 C C . ASN A 1 217 ? 9.033 0.903 8.180 1.00 87.69 217 ASN A C 1
ATOM 1711 O O . ASN A 1 217 ? 8.488 0.033 8.850 1.00 87.69 217 ASN A O 1
ATOM 1715 N N . THR A 1 218 ? 10.165 1.479 8.595 1.00 87.94 218 THR A N 1
ATOM 1716 C CA . THR A 1 218 ? 10.747 1.205 9.921 1.00 87.94 218 THR A CA 1
ATOM 1717 C C . THR A 1 218 ? 9.772 1.568 11.055 1.00 87.94 218 THR A C 1
ATOM 1719 O O . THR A 1 218 ? 9.772 0.924 12.108 1.00 87.94 218 THR A O 1
ATOM 1722 N N . LEU A 1 219 ? 8.910 2.570 10.835 1.00 88.06 219 LEU A N 1
ATOM 1723 C CA . LEU A 1 219 ? 7.813 2.934 11.732 1.00 88.06 219 LEU A CA 1
ATOM 1724 C C . LEU A 1 219 ? 6.528 2.148 11.435 1.00 88.06 219 LEU A C 1
ATOM 1726 O O . LEU A 1 219 ? 5.853 1.733 12.371 1.00 88.06 219 LEU A O 1
ATOM 1730 N N . MET A 1 220 ? 6.154 1.967 10.168 1.00 87.81 220 MET A N 1
ATOM 1731 C CA . MET A 1 220 ? 4.846 1.388 9.809 1.00 87.81 220 MET A CA 1
ATOM 1732 C C . MET A 1 220 ? 4.799 -0.140 9.931 1.00 87.81 220 MET A C 1
ATOM 1734 O O . MET A 1 220 ? 3.744 -0.712 10.209 1.00 87.81 220 MET A O 1
ATOM 1738 N N . LYS A 1 221 ? 5.938 -0.819 9.787 1.00 85.62 221 LYS A N 1
ATOM 1739 C CA . LYS A 1 221 ? 6.036 -2.267 9.957 1.00 85.62 221 LYS A CA 1
ATOM 1740 C C . LYS A 1 221 ? 5.795 -2.669 11.412 1.00 85.62 221 LYS A C 1
ATOM 1742 O O . LYS A 1 221 ? 6.311 -2.047 12.342 1.00 85.62 221 LYS A O 1
ATOM 1747 N N . ASP A 1 222 ? 5.011 -3.731 11.589 1.00 85.75 222 ASP A N 1
ATOM 1748 C CA . ASP A 1 222 ? 4.618 -4.286 12.891 1.00 85.75 222 ASP A CA 1
ATOM 1749 C C . ASP A 1 222 ? 3.940 -3.259 13.819 1.00 85.75 222 ASP A C 1
ATOM 1751 O O . ASP A 1 222 ? 4.071 -3.324 15.042 1.00 85.75 222 ASP A O 1
ATOM 1755 N N . PHE A 1 223 ? 3.225 -2.280 13.250 1.00 87.44 223 PHE A N 1
ATOM 1756 C CA . PHE A 1 223 ? 2.542 -1.255 14.035 1.00 87.44 223 PHE A CA 1
ATOM 1757 C C . PHE A 1 223 ? 1.389 -1.869 14.864 1.00 87.44 223 PHE A C 1
ATOM 1759 O O . PHE A 1 223 ? 0.464 -2.453 14.288 1.00 87.44 223 PHE A O 1
ATOM 1766 N N . PRO A 1 224 ? 1.374 -1.715 16.204 1.00 87.38 224 PRO A N 1
ATOM 1767 C CA . PRO A 1 224 ? 0.442 -2.421 17.091 1.00 87.38 224 PRO A CA 1
ATOM 1768 C C . PRO A 1 224 ? -0.948 -1.756 17.173 1.00 87.38 224 PRO A C 1
ATOM 1770 O O . PRO A 1 224 ? -1.506 -1.572 18.252 1.00 87.38 224 PRO A O 1
ATOM 1773 N N . VAL A 1 225 ? -1.538 -1.375 16.034 1.00 84.88 225 VAL A N 1
ATOM 1774 C CA . VAL A 1 225 ? -2.895 -0.786 15.988 1.00 84.88 225 VAL A CA 1
ATOM 1775 C C . VAL A 1 225 ? -3.988 -1.853 16.106 1.00 84.88 225 VAL A C 1
ATOM 1777 O O . VAL A 1 225 ? -5.056 -1.597 16.659 1.00 84.88 225 VAL A O 1
ATOM 1780 N N . ASN A 1 226 ? -3.713 -3.078 15.653 1.00 81.88 226 ASN A N 1
ATOM 1781 C CA . ASN A 1 226 ? -4.676 -4.182 15.698 1.00 81.88 226 ASN A CA 1
ATOM 1782 C C . ASN A 1 226 ? -5.075 -4.545 17.133 1.00 81.88 226 ASN A C 1
ATOM 1784 O O . ASN A 1 226 ? -6.229 -4.890 17.392 1.00 81.88 226 ASN A O 1
ATOM 1788 N N . ASP A 1 227 ? -4.149 -4.411 18.083 1.00 83.44 227 ASP A N 1
ATOM 1789 C CA . ASP A 1 227 ? -4.427 -4.652 19.498 1.00 83.44 227 ASP A CA 1
ATOM 1790 C C . ASP A 1 227 ? -5.377 -3.607 20.088 1.00 83.44 227 ASP A C 1
ATOM 1792 O O . ASP A 1 227 ? -6.107 -3.908 21.031 1.00 83.44 227 ASP A O 1
ATOM 1796 N N . LEU A 1 228 ? -5.381 -2.379 19.557 1.00 84.94 228 LEU A N 1
ATOM 1797 C CA . LEU A 1 228 ? -6.336 -1.341 19.947 1.00 84.94 228 LEU A CA 1
ATOM 1798 C C . LEU A 1 228 ? -7.706 -1.611 19.319 1.00 84.94 228 LEU A C 1
ATOM 1800 O O . LEU A 1 228 ? -8.718 -1.558 20.010 1.00 84.94 228 LEU A O 1
ATOM 1804 N N . LEU A 1 229 ? -7.740 -1.937 18.025 1.00 80.06 229 LEU A N 1
ATOM 1805 C CA . LEU A 1 229 ? -8.990 -2.116 17.282 1.00 80.06 229 LEU A CA 1
ATOM 1806 C C . LEU A 1 229 ? -9.753 -3.399 17.655 1.00 80.06 229 LEU A C 1
ATOM 1808 O O . LEU A 1 229 ? -10.974 -3.445 17.519 1.00 80.06 229 LEU A O 1
ATOM 1812 N N . SER A 1 230 ? -9.047 -4.418 18.151 1.00 80.75 230 SER A N 1
ATOM 1813 C CA . SER A 1 230 ? -9.627 -5.679 18.636 1.00 80.75 230 SER A CA 1
ATOM 1814 C C . SER A 1 230 ? -9.888 -5.704 20.148 1.00 80.75 230 SER A C 1
ATOM 1816 O O . SER A 1 230 ? -10.344 -6.722 20.679 1.00 80.75 230 SER A O 1
ATOM 1818 N N . ALA A 1 231 ? -9.587 -4.619 20.870 1.00 82.38 231 ALA A N 1
ATOM 1819 C CA . ALA A 1 231 ? -9.756 -4.575 22.314 1.00 82.38 231 ALA A CA 1
ATOM 1820 C C . ALA A 1 231 ? -11.244 -4.594 22.702 1.00 82.38 231 ALA A C 1
ATOM 1822 O O . ALA A 1 231 ? -12.043 -3.774 22.262 1.00 82.38 231 ALA A O 1
ATOM 1823 N N . THR A 1 232 ? -11.615 -5.537 23.566 1.00 76.88 232 THR A N 1
ATOM 1824 C CA . THR A 1 232 ? -12.975 -5.674 24.112 1.00 76.88 232 THR A CA 1
ATOM 1825 C C . THR A 1 232 ? -13.105 -5.134 25.535 1.00 76.88 232 THR A C 1
ATOM 1827 O O . THR A 1 232 ? -14.220 -4.961 26.012 1.00 76.88 232 THR A O 1
ATOM 1830 N N . GLU A 1 233 ? -11.981 -4.855 26.198 1.00 81.69 233 GLU A N 1
ATOM 1831 C CA . GLU A 1 233 ? -11.888 -4.448 27.601 1.00 81.69 233 GLU A CA 1
ATOM 1832 C C . GLU A 1 233 ? -11.043 -3.180 27.744 1.00 81.69 233 GLU A C 1
ATOM 1834 O O . GLU A 1 233 ? -10.053 -2.994 27.027 1.00 81.69 233 GLU A O 1
ATOM 1839 N N . LEU A 1 234 ? -11.373 -2.347 28.734 1.00 84.69 234 LEU A N 1
ATOM 1840 C CA . LEU A 1 234 ? -10.651 -1.100 29.005 1.00 84.69 234 LEU A CA 1
ATOM 1841 C C . LEU A 1 234 ? -9.172 -1.341 29.353 1.00 84.69 234 LEU A C 1
ATOM 1843 O O . LEU A 1 234 ? -8.292 -0.605 28.906 1.00 84.69 234 LEU A O 1
ATOM 1847 N N . GLU A 1 235 ? -8.880 -2.406 30.099 1.00 86.12 235 GLU A N 1
ATOM 1848 C CA . GLU A 1 235 ? -7.506 -2.762 30.463 1.00 86.12 235 GLU A CA 1
ATOM 1849 C C . GLU A 1 235 ? -6.682 -3.173 29.233 1.00 86.12 235 GLU A C 1
ATOM 1851 O O . GLU A 1 235 ? -5.495 -2.849 29.129 1.00 86.12 235 GLU A O 1
ATOM 1856 N N . ARG A 1 236 ? -7.319 -3.811 28.243 1.00 85.12 236 ARG A N 1
ATOM 1857 C CA . ARG A 1 236 ? -6.677 -4.143 26.969 1.00 85.12 236 ARG A CA 1
ATOM 1858 C C . ARG A 1 236 ? -6.422 -2.891 26.133 1.00 85.12 236 ARG A C 1
ATOM 1860 O O . ARG A 1 236 ? -5.313 -2.750 25.633 1.00 85.12 236 ARG A O 1
ATOM 1867 N N . ILE A 1 237 ? -7.363 -1.942 26.083 1.00 87.00 237 ILE A N 1
ATOM 1868 C CA . ILE A 1 237 ? -7.156 -0.627 25.443 1.00 87.00 237 ILE A CA 1
ATOM 1869 C C . ILE A 1 237 ? -5.927 0.077 26.036 1.00 87.00 237 ILE A C 1
ATOM 1871 O O . ILE A 1 237 ? -5.058 0.539 25.295 1.00 87.00 237 ILE A O 1
ATOM 1875 N N . ARG A 1 238 ? -5.810 0.115 27.371 1.00 88.50 238 ARG A N 1
ATOM 1876 C CA . ARG A 1 238 ? -4.665 0.727 28.066 1.00 88.50 238 ARG A CA 1
ATOM 1877 C C . ARG A 1 238 ? -3.335 0.089 27.654 1.00 88.50 238 ARG A C 1
ATOM 1879 O O . ARG A 1 238 ? -2.372 0.803 27.377 1.00 88.50 238 ARG A O 1
ATOM 1886 N N . ARG A 1 239 ? -3.271 -1.246 27.596 1.00 90.06 239 ARG A N 1
ATOM 1887 C CA . ARG A 1 239 ? -2.067 -1.983 27.167 1.00 90.06 239 ARG A CA 1
ATOM 1888 C C . ARG A 1 239 ? -1.718 -1.708 25.705 1.00 90.06 239 ARG A C 1
ATOM 1890 O O . ARG A 1 239 ? -0.551 -1.461 25.411 1.00 90.06 239 ARG A O 1
ATOM 1897 N N . SER A 1 240 ? -2.713 -1.681 24.821 1.00 89.50 240 SER A N 1
ATOM 1898 C CA . SER A 1 240 ? -2.528 -1.374 23.400 1.00 89.50 240 SER A CA 1
ATOM 1899 C C . SER A 1 240 ? -2.001 0.048 23.191 1.00 89.50 240 SER A C 1
ATOM 1901 O O . SER A 1 240 ? -1.062 0.245 22.426 1.00 89.50 240 SER A O 1
ATOM 1903 N N . LEU A 1 241 ? -2.506 1.039 23.938 1.00 89.81 241 LEU A N 1
ATOM 1904 C CA . LEU A 1 241 ? -1.977 2.410 23.902 1.00 89.81 241 LEU A CA 1
ATOM 1905 C C . LEU A 1 241 ? -0.514 2.488 24.354 1.00 89.81 241 LEU A C 1
ATOM 1907 O O . LEU A 1 241 ? 0.291 3.166 23.716 1.00 89.81 241 LEU A O 1
ATOM 1911 N N . LEU A 1 242 ? -0.139 1.769 25.417 1.00 91.31 242 LEU A N 1
ATOM 1912 C CA . LEU A 1 242 ? 1.260 1.694 25.854 1.00 91.31 242 LEU A CA 1
ATOM 1913 C C . LEU A 1 242 ? 2.157 1.056 24.785 1.00 91.31 242 LEU A C 1
ATOM 1915 O O . LEU A 1 242 ? 3.261 1.547 24.546 1.00 91.31 242 LEU A O 1
ATOM 1919 N N . ALA A 1 243 ? 1.692 -0.008 24.125 1.00 91.44 243 ALA A N 1
ATOM 1920 C CA . ALA A 1 243 ? 2.415 -0.642 23.024 1.00 91.44 243 ALA A CA 1
ATOM 1921 C C . ALA A 1 243 ? 2.609 0.327 21.846 1.00 91.44 243 ALA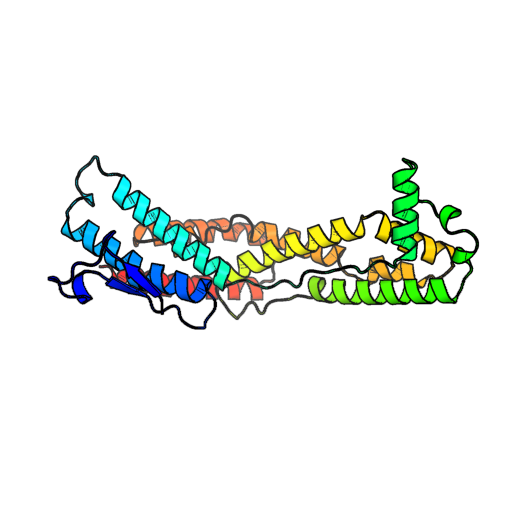 A C 1
ATOM 1923 O O . ALA A 1 243 ? 3.727 0.478 21.354 1.00 91.44 243 ALA A O 1
ATOM 1924 N N . ILE A 1 244 ? 1.554 1.053 21.465 1.00 90.75 244 ILE A N 1
ATOM 1925 C CA . ILE A 1 244 ? 1.588 2.085 20.423 1.00 90.75 244 ILE A CA 1
ATOM 1926 C C . ILE A 1 244 ? 2.598 3.187 20.779 1.00 90.75 244 ILE A C 1
ATOM 1928 O O . ILE A 1 244 ? 3.484 3.485 19.980 1.00 90.75 244 ILE A O 1
ATOM 1932 N N . PHE A 1 245 ? 2.542 3.759 21.986 1.00 90.06 245 PHE A N 1
ATOM 1933 C CA . PHE A 1 245 ? 3.480 4.811 22.405 1.00 90.06 245 PHE A CA 1
ATOM 1934 C C . PHE A 1 245 ? 4.931 4.330 22.507 1.00 90.06 245 PHE A C 1
ATOM 1936 O O . PHE A 1 245 ? 5.856 5.081 22.189 1.00 90.06 245 PHE A O 1
ATOM 1943 N N . ASN A 1 246 ? 5.157 3.077 22.905 1.00 91.38 246 ASN A N 1
ATOM 1944 C CA . ASN A 1 246 ? 6.493 2.487 22.872 1.00 91.38 246 ASN A CA 1
ATOM 1945 C C . ASN A 1 246 ? 7.001 2.330 21.435 1.00 91.38 246 ASN A C 1
ATOM 1947 O O . ASN A 1 246 ? 8.163 2.638 21.167 1.00 91.38 246 ASN A O 1
ATOM 1951 N N . HIS A 1 247 ? 6.135 1.921 20.506 1.00 89.75 247 HIS A N 1
ATOM 1952 C CA . HIS A 1 247 ? 6.473 1.806 19.087 1.00 89.75 247 HIS A CA 1
ATOM 1953 C C . HIS A 1 247 ? 6.781 3.169 18.452 1.00 89.75 247 HIS A C 1
ATOM 1955 O O . HIS A 1 247 ? 7.739 3.286 17.691 1.00 89.75 247 HIS A O 1
ATOM 1961 N N . PHE A 1 248 ? 6.083 4.234 18.862 1.00 87.69 248 PHE A N 1
ATOM 1962 C CA . PHE A 1 248 ? 6.354 5.614 18.437 1.00 87.69 248 PHE A CA 1
ATOM 1963 C C . PHE A 1 248 ? 7.775 6.109 18.739 1.00 87.69 248 PHE A C 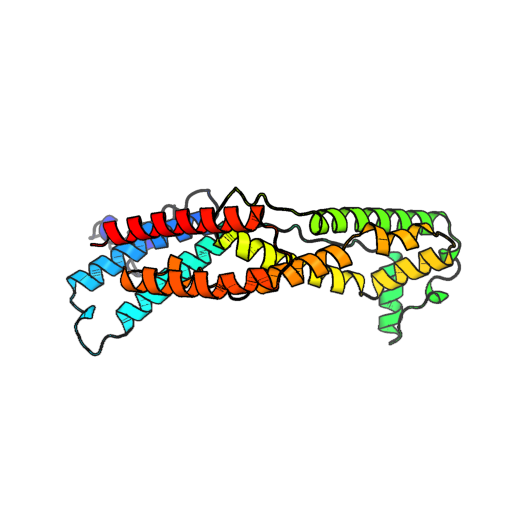1
ATOM 1965 O O . PHE A 1 248 ? 8.242 7.052 18.097 1.00 87.69 248 PHE A O 1
ATOM 1972 N N . ARG A 1 249 ? 8.521 5.473 19.655 1.00 86.88 249 ARG A N 1
ATOM 1973 C CA . ARG A 1 249 ? 9.940 5.810 19.873 1.00 86.88 249 ARG A CA 1
ATOM 1974 C C . ARG A 1 249 ? 10.783 5.626 18.608 1.00 86.88 249 ARG A C 1
ATOM 1976 O O . ARG A 1 249 ? 11.767 6.348 18.450 1.00 86.88 249 ARG A O 1
ATOM 1983 N N . LYS A 1 250 ? 10.367 4.735 17.697 1.00 86.81 250 LYS A N 1
ATOM 1984 C CA . LYS A 1 250 ? 10.997 4.511 16.386 1.00 86.81 250 LYS A CA 1
ATOM 1985 C C . LYS A 1 250 ? 10.916 5.727 15.460 1.00 86.81 250 LYS A C 1
ATOM 1987 O O . LYS A 1 250 ? 11.738 5.826 14.559 1.00 86.81 250 LYS A O 1
ATOM 1992 N N . ILE A 1 251 ? 10.024 6.698 15.708 1.00 85.94 251 ILE A N 1
ATOM 1993 C CA . ILE A 1 251 ? 9.985 7.941 14.915 1.00 85.94 251 ILE A CA 1
ATOM 1994 C C . ILE A 1 251 ? 11.337 8.655 14.938 1.00 85.94 251 ILE A C 1
ATOM 1996 O O . ILE A 1 251 ? 11.762 9.181 13.918 1.00 85.94 251 ILE A O 1
ATOM 2000 N N . LYS A 1 252 ? 12.051 8.622 16.072 1.00 82.31 252 LYS A N 1
ATOM 2001 C CA . LYS A 1 252 ? 13.356 9.289 16.215 1.00 82.31 252 LYS A CA 1
ATOM 2002 C C . LYS A 1 252 ? 14.425 8.751 15.260 1.00 82.31 252 LYS A C 1
ATOM 2004 O O . LYS A 1 252 ? 15.358 9.478 14.945 1.00 82.31 252 LYS A O 1
ATOM 2009 N N . SER A 1 253 ? 14.312 7.488 14.850 1.00 81.88 253 SER A N 1
ATOM 2010 C CA . SER A 1 253 ? 15.235 6.839 13.912 1.00 81.88 253 SER A CA 1
ATOM 2011 C C . SER A 1 253 ? 14.800 6.951 12.450 1.00 81.88 253 SER A C 1
ATOM 2013 O O . SER A 1 253 ? 15.541 6.508 11.583 1.00 81.88 253 SER A O 1
ATOM 2015 N N . THR A 1 254 ? 13.630 7.531 12.179 1.00 87.31 254 THR A N 1
ATOM 2016 C CA . THR A 1 254 ? 13.076 7.696 10.827 1.00 87.31 254 THR A CA 1
ATOM 2017 C C . THR A 1 254 ? 13.016 9.169 10.442 1.00 87.31 254 THR A C 1
ATOM 2019 O O . THR A 1 254 ? 12.886 10.037 11.305 1.00 87.31 254 THR A O 1
ATOM 2022 N N . LYS A 1 255 ? 13.013 9.474 9.148 1.00 86.94 255 LYS A N 1
ATOM 2023 C CA . LYS A 1 255 ? 12.762 10.819 8.604 1.00 86.94 255 LYS A CA 1
ATOM 2024 C C . LYS A 1 255 ? 11.267 11.095 8.405 1.00 86.94 255 LYS A C 1
ATOM 2026 O O . LYS A 1 255 ? 10.894 11.894 7.546 1.00 86.94 255 LYS A O 1
ATOM 2031 N N . TYR A 1 256 ? 10.405 10.442 9.185 1.00 86.44 256 TYR A N 1
ATOM 2032 C CA . TYR A 1 256 ? 8.959 10.598 9.075 1.00 86.44 256 TYR A CA 1
ATOM 2033 C C . TYR A 1 256 ? 8.544 12.052 9.386 1.00 86.44 256 TYR A C 1
ATOM 2035 O O . TYR A 1 256 ? 8.885 12.559 10.461 1.00 86.44 256 TYR A O 1
ATOM 2043 N N . PRO A 1 257 ? 7.820 12.753 8.491 1.00 88.38 257 PRO A N 1
ATOM 2044 C CA . PRO A 1 257 ? 7.536 14.175 8.670 1.00 88.38 257 PRO A CA 1
ATOM 2045 C C . PRO A 1 257 ? 6.727 14.470 9.939 1.00 88.38 257 PRO A C 1
ATOM 2047 O O . PRO A 1 257 ? 5.693 13.850 10.191 1.00 88.38 257 PRO A O 1
ATOM 2050 N N . THR A 1 258 ? 7.135 15.490 10.702 1.00 86.56 258 THR A N 1
ATOM 2051 C CA . THR A 1 258 ? 6.501 15.862 11.982 1.00 86.56 258 THR A CA 1
ATOM 2052 C C . THR A 1 258 ? 5.004 16.137 11.845 1.00 86.56 258 THR A C 1
ATOM 2054 O O . THR A 1 258 ? 4.210 15.671 12.657 1.00 86.56 258 THR A O 1
ATOM 2057 N N . PHE A 1 259 ? 4.595 16.854 10.794 1.00 87.50 259 PHE A N 1
ATOM 2058 C CA . PHE A 1 259 ? 3.179 17.122 10.528 1.00 87.50 259 PHE A CA 1
ATOM 2059 C C . PHE A 1 259 ? 2.383 15.826 10.318 1.00 87.50 259 PHE A C 1
ATOM 2061 O O . PHE A 1 259 ? 1.308 15.648 10.887 1.00 87.50 259 PHE A O 1
ATOM 2068 N N . ARG A 1 260 ? 2.953 14.881 9.564 1.00 88.06 260 ARG A N 1
ATOM 2069 C CA . ARG A 1 260 ? 2.357 13.569 9.297 1.00 88.06 260 ARG A CA 1
ATOM 2070 C C . ARG A 1 260 ? 2.260 12.723 10.568 1.00 88.06 260 ARG A C 1
ATOM 2072 O O . ARG A 1 260 ? 1.263 12.038 10.773 1.00 88.06 260 ARG A O 1
ATOM 2079 N N . ALA A 1 261 ? 3.254 12.818 11.453 1.00 87.88 261 ALA A N 1
ATOM 2080 C CA . ALA A 1 261 ? 3.236 12.178 12.769 1.00 87.88 261 ALA A CA 1
ATOM 2081 C C . ALA A 1 261 ? 2.102 12.710 13.654 1.00 87.88 261 ALA A C 1
ATOM 2083 O O . ALA A 1 261 ? 1.384 11.921 14.262 1.00 87.88 261 ALA A O 1
ATOM 2084 N N . LEU A 1 262 ? 1.896 14.031 13.686 1.00 88.50 262 LEU A N 1
ATOM 2085 C CA . LEU A 1 262 ? 0.786 14.643 14.425 1.00 88.50 262 LEU A CA 1
ATOM 2086 C C . LEU A 1 262 ? -0.568 14.148 13.909 1.00 88.50 262 LEU A C 1
ATOM 2088 O O . LEU A 1 262 ? -1.433 13.791 14.704 1.00 88.50 262 LEU A O 1
ATOM 2092 N N . LYS A 1 263 ? -0.732 14.066 12.585 1.00 88.81 263 LYS A N 1
ATOM 2093 C CA . LYS A 1 263 ? -1.955 13.534 11.973 1.00 88.81 263 LYS A CA 1
ATOM 2094 C C . LYS A 1 263 ? -2.172 12.051 12.251 1.00 88.81 263 LYS A C 1
ATOM 2096 O O . LYS A 1 263 ? -3.297 11.658 12.545 1.00 88.81 263 LYS A O 1
ATOM 2101 N N . LEU A 1 264 ? -1.107 11.250 12.276 1.00 87.81 264 LEU A N 1
ATOM 2102 C CA . LEU A 1 264 ? -1.190 9.852 12.694 1.00 87.81 264 LEU A CA 1
ATOM 2103 C C . LEU A 1 264 ? -1.675 9.730 14.146 1.00 87.81 264 LEU A C 1
ATOM 2105 O O . LEU A 1 264 ? -2.552 8.922 14.430 1.00 87.81 264 LEU A O 1
ATOM 2109 N N . VAL A 1 265 ? -1.156 10.559 15.058 1.00 89.62 265 VAL A N 1
ATOM 2110 C CA . VAL A 1 265 ? -1.615 10.602 16.458 1.00 89.62 265 VAL A CA 1
ATOM 2111 C C . VAL A 1 265 ? -3.080 11.040 16.553 1.00 89.62 265 VAL A C 1
ATOM 2113 O O . VAL A 1 265 ? -3.844 10.469 17.330 1.00 89.62 265 VAL A O 1
ATOM 2116 N N . GLU A 1 266 ? -3.497 12.012 15.741 1.00 88.00 266 GLU A N 1
ATOM 2117 C CA . GLU A 1 266 ? -4.892 12.452 15.657 1.00 88.00 266 GLU A CA 1
ATOM 2118 C C . GLU A 1 266 ? -5.816 11.308 15.204 1.00 88.00 266 GLU A C 1
ATOM 2120 O O . GLU A 1 266 ? -6.860 11.083 15.815 1.00 88.00 266 GLU A O 1
ATOM 2125 N N . ALA A 1 267 ? -5.407 10.535 14.193 1.00 87.44 267 ALA A N 1
ATOM 2126 C CA . ALA A 1 267 ? -6.132 9.349 13.740 1.00 87.44 267 ALA A CA 1
ATOM 2127 C C . ALA A 1 267 ? -6.229 8.277 14.841 1.00 87.44 267 ALA A C 1
ATOM 2129 O O . ALA A 1 267 ? -7.315 7.756 15.081 1.00 87.44 267 ALA A O 1
ATOM 2130 N N . ILE A 1 268 ? -5.146 8.032 15.591 1.00 89.31 268 ILE A N 1
ATOM 2131 C CA . ILE A 1 268 ? -5.151 7.089 16.726 1.00 89.31 268 ILE A CA 1
ATOM 2132 C C . ILE A 1 268 ? -6.124 7.547 17.815 1.00 89.31 268 ILE A C 1
ATOM 2134 O O . ILE A 1 268 ? -6.815 6.727 18.412 1.00 89.31 268 ILE A O 1
ATOM 2138 N N . SER A 1 269 ? -6.209 8.855 18.072 1.00 88.94 269 SER A N 1
ATOM 2139 C CA . SER A 1 269 ? -7.162 9.425 19.032 1.00 88.94 269 SER A CA 1
ATOM 2140 C C . SER A 1 269 ? -8.621 9.196 18.611 1.00 88.94 269 SER A C 1
ATOM 2142 O O . SER A 1 269 ? -9.469 8.844 19.440 1.00 88.94 269 SER A O 1
ATOM 2144 N N . ARG A 1 270 ? -8.919 9.338 17.311 1.00 87.00 270 ARG A N 1
ATOM 2145 C CA . ARG A 1 270 ? -10.241 9.013 16.748 1.00 87.00 270 ARG A CA 1
ATOM 2146 C C . ARG A 1 270 ? -10.538 7.518 16.867 1.00 87.00 270 ARG A C 1
ATOM 2148 O O . ARG A 1 270 ? -11.611 7.155 17.344 1.00 87.00 270 ARG A O 1
ATOM 2155 N N . ASP A 1 271 ? -9.579 6.663 16.510 1.00 85.38 271 ASP A N 1
ATOM 2156 C CA . ASP A 1 271 ? -9.708 5.205 16.622 1.00 85.38 271 ASP A CA 1
ATOM 2157 C C . ASP A 1 271 ? -9.937 4.779 18.083 1.00 85.38 271 ASP A C 1
ATOM 2159 O O . ASP A 1 271 ? -10.818 3.964 18.362 1.00 85.38 271 ASP A O 1
ATOM 2163 N N . LEU A 1 272 ? -9.230 5.394 19.036 1.00 88.06 272 LEU A N 1
ATOM 2164 C CA . LEU A 1 272 ? -9.435 5.191 20.470 1.00 88.06 272 LEU A CA 1
ATOM 2165 C C . LEU A 1 272 ? -10.845 5.598 20.910 1.00 88.06 272 LEU A C 1
ATOM 2167 O O . LEU A 1 272 ? -11.500 4.844 21.625 1.00 88.06 272 LEU A O 1
ATOM 2171 N N . SER A 1 273 ? -11.321 6.769 20.488 1.00 86.88 273 SER A N 1
ATOM 2172 C CA . SER A 1 273 ? -12.656 7.265 20.841 1.00 86.88 273 SER A CA 1
ATOM 2173 C C . SER A 1 273 ? -13.753 6.338 20.311 1.00 86.88 273 SER A C 1
ATOM 2175 O O . SER A 1 273 ? -14.673 5.984 21.048 1.00 86.88 273 SER A O 1
ATOM 2177 N N . ASN A 1 274 ? -13.606 5.852 19.077 1.00 84.81 274 ASN A N 1
ATOM 2178 C CA . ASN A 1 274 ? -14.510 4.865 18.488 1.00 84.81 274 ASN A CA 1
ATOM 2179 C C . ASN A 1 274 ? -14.500 3.541 19.267 1.00 84.81 274 ASN A C 1
ATOM 2181 O O . ASN A 1 274 ? -15.558 2.967 19.524 1.00 84.81 274 ASN A O 1
ATOM 2185 N N . GLN A 1 275 ? -13.326 3.061 19.685 1.00 82.81 275 GLN A N 1
ATOM 2186 C CA . GLN A 1 275 ? -13.226 1.838 20.487 1.00 82.81 275 GLN A CA 1
ATOM 2187 C C . GLN A 1 275 ? -13.797 2.010 21.899 1.00 82.81 275 GLN A C 1
ATOM 2189 O O . GLN A 1 275 ? -14.480 1.117 22.394 1.00 82.81 275 GLN A O 1
ATOM 2194 N N . LEU A 1 276 ? -13.602 3.168 22.533 1.00 85.44 276 LEU A N 1
ATOM 2195 C CA . LEU A 1 276 ? -14.213 3.475 23.828 1.00 85.44 276 LEU A CA 1
ATOM 2196 C C . LEU A 1 276 ? -15.743 3.488 23.746 1.00 85.44 276 LEU A C 1
ATOM 2198 O O . LEU A 1 276 ? -16.396 2.939 24.632 1.00 85.44 276 LEU A O 1
ATOM 2202 N N . LEU A 1 277 ? -16.316 4.053 22.678 1.00 83.00 277 LEU A N 1
ATOM 2203 C CA . LEU A 1 277 ? -17.760 3.999 22.430 1.00 83.00 277 LEU A CA 1
ATOM 2204 C C . LEU A 1 277 ? -18.245 2.552 22.262 1.00 83.00 277 LEU A C 1
ATOM 2206 O O . LEU A 1 277 ? -19.185 2.151 22.946 1.00 83.00 277 LEU A O 1
ATOM 2210 N N . LYS A 1 278 ? -17.549 1.740 21.452 1.00 77.31 278 LYS A N 1
ATOM 2211 C CA . LYS A 1 278 ? -17.869 0.312 21.269 1.00 77.31 278 LYS A CA 1
ATOM 2212 C C . LYS A 1 278 ? -17.810 -0.489 22.574 1.00 77.31 278 LYS A C 1
ATOM 2214 O O . LYS A 1 278 ? -18.606 -1.404 22.761 1.00 77.31 278 LYS A O 1
ATOM 2219 N N . VAL A 1 279 ? -16.858 -0.198 23.463 1.00 77.88 279 VAL A N 1
ATOM 2220 C CA . VAL A 1 279 ? -16.776 -0.861 24.776 1.00 77.88 279 VAL A CA 1
ATOM 2221 C C . VAL A 1 279 ? -17.898 -0.377 25.694 1.00 77.88 279 VAL A C 1
ATOM 2223 O O . VAL A 1 279 ? -18.501 -1.201 26.374 1.00 77.88 279 VAL A O 1
ATOM 2226 N N . ARG A 1 280 ? -18.240 0.918 25.674 1.00 71.69 280 ARG A N 1
ATOM 2227 C CA . ARG A 1 280 ? -19.337 1.475 26.482 1.00 71.69 280 ARG A CA 1
ATOM 2228 C C . ARG A 1 280 ? -20.700 0.888 26.117 1.00 71.69 280 ARG A C 1
ATOM 2230 O O . ARG A 1 280 ? -21.503 0.680 27.007 1.00 71.69 280 ARG A O 1
ATOM 2237 N N . GLU A 1 281 ? -20.966 0.624 24.840 1.00 59.28 281 GLU A N 1
ATOM 2238 C CA . GLU A 1 281 ? -22.221 -0.008 24.389 1.00 59.28 281 GLU A CA 1
ATOM 2239 C C . GLU A 1 281 ? -22.315 -1.505 24.735 1.00 59.28 281 GLU A C 1
ATOM 2241 O O . GLU A 1 281 ? -23.385 -2.099 24.621 1.00 59.28 281 GLU A O 1
ATOM 2246 N N . ARG A 1 282 ? -21.201 -2.132 25.137 1.00 50.84 282 ARG A N 1
ATOM 2247 C CA . ARG A 1 282 ? -21.138 -3.554 25.514 1.00 50.84 282 ARG A CA 1
ATOM 2248 C C . ARG A 1 282 ? -21.280 -3.802 27.019 1.00 50.84 282 ARG A C 1
ATOM 2250 O O . ARG A 1 282 ? -21.546 -4.946 27.390 1.00 50.84 282 ARG A O 1
ATOM 2257 N N . VAL A 1 283 ? -21.063 -2.777 27.847 1.00 42.16 283 VAL A N 1
ATOM 2258 C CA . VAL A 1 283 ? -21.250 -2.806 29.310 1.00 42.16 283 VAL A CA 1
ATOM 2259 C C . VAL A 1 283 ? -22.695 -2.457 29.630 1.00 42.16 283 VAL A C 1
ATOM 2261 O O . VAL A 1 283 ? -23.327 -3.260 30.352 1.00 42.16 283 VAL A O 1
#

Secondary structure (DSSP, 8-state):
-EEEESSSS--TTS-GGGTEEEE---SS-HHHHHHHIIIIIIHHHHHHHHHHTTTTSSTT-THHHHHHHHHHHHHHHHHHHHT---PPP---PPPHHHHHHHHHHHHTTS---GGGGGGGGS-HHHHHHHHHHHHHHHHHHHHHHT----TTSS-HHHHHHHHHHHHHHHHHHHHHHHSHHHHHHHHHHHHTT-GGGHHHHHHS-HHHHHHHHHHHHHHHTT-TTHHHHT--SHHHHHHHHHHHHHHGGGGGGS---HHHHHHHHHHHHHHHHHHHHHHHTT-

InterPro domains:
  IPR013594 Dynein heavy chain, tail [PF08385] (127-278)
  IPR026983 Dynein heavy chain [PTHR46532] (2-281)

Nearest PDB structures (foldseek):
  8ptk-assembly1_e  TM=8.935E-01  e=1.098E-24  Homo sapiens
  6f1t-assembly1_m  TM=8.729E-01  e=2.344E-21  Homo sapiens
  7z8f-assembly1_f  TM=6.821E-01  e=5.372E-24  Homo sapiens
  8ptk-assembly1_f  TM=6.906E-01  e=8.547E-23  Homo sapiens
  6f3a-assembly1_e  TM=8.599E-01  e=3.004E-19  Homo sapiens

Radius of gyration: 27.36 Å; Cα contacts (8 Å, |Δi|>4): 257; chains: 1; bounding box: 70×47×72 Å

Foldseek 3Di:
DDKDFPDPDDDPPDDPVVGIDDQDDDPDDNLVSVLCCLVPPVLVVLVVVCVVVVLVVPPPCVPSVVVNLVSLVSSVVSVLVVLDPCQDQDDQDFDVVLVVQQVVCVVVVHGRDLVSCPPVLQPPVNLVVLVVSLVVSLVSLQSLLVDDDDLLDDALSSVLVSLVVSLVRLVVSVVVCVDSSNVRSLVSNVSSVVCCSVVSVVSSCSVVSNVQSVLVNLLSPPQLVSQCLSDLDPVSNVVSVVSNVVSCVSVVSGPPDPVSVVSSVVNSVVSNVVSVVVNVVVD

Solvent-accessible surface area (backbone atoms only — not comparable to full-atom values): 16134 Å² total; per-residue (Å²): 109,46,77,45,67,77,51,101,67,91,59,90,91,48,64,67,76,84,40,45,47,81,43,79,67,61,96,62,56,69,40,50,47,50,26,49,43,39,64,69,46,51,48,54,51,53,50,52,52,43,62,73,65,52,47,79,75,45,96,78,50,64,59,63,66,50,49,53,49,50,49,48,52,47,33,51,52,26,48,52,59,58,56,58,74,82,71,80,82,78,79,75,79,71,60,69,70,58,54,54,44,42,51,53,22,50,76,68,77,39,80,64,54,77,76,79,50,55,77,56,60,74,34,65,67,57,51,50,53,51,50,54,42,51,58,46,41,38,52,52,42,34,56,59,48,66,61,75,75,68,58,84,60,75,48,46,67,50,56,36,49,45,51,56,49,50,44,53,53,52,50,52,48,50,54,56,55,69,30,68,71,49,47,51,52,52,49,52,39,53,70,59,69,40,69,70,59,67,43,55,76,66,66,23,42,52,68,62,35,49,55,50,38,55,39,44,35,69,51,40,55,90,54,53,57,62,50,39,76,63,38,78,46,72,71,44,36,54,51,20,52,52,49,38,59,60,54,55,60,43,50,80,82,30,85,62,51,68,68,50,51,53,30,43,52,52,23,44,51,52,54,49,53,54,44,51,52,58,40,60,77,72,108

pLDDT: mean 79.76, std 9.01, range [42.16, 91.44]